Protein AF-A0A1D9G357-F1 (afdb_monomer)

Radius of gyration: 22.35 Å; Cα contacts (8 Å, |Δi|>4): 136; chains: 1; bounding box: 60×41×53 Å

Structure (mmCIF, N/CA/C/O backbone):
data_AF-A0A1D9G357-F1
#
_entry.id   AF-A0A1D9G357-F1
#
loop_
_atom_site.group_PDB
_atom_site.id
_atom_site.type_symbol
_atom_site.label_atom_id
_atom_site.label_alt_id
_atom_site.label_comp_id
_atom_site.label_asym_id
_atom_site.label_entity_id
_atom_site.label_seq_id
_atom_site.pdbx_PDB_ins_code
_atom_site.Cartn_x
_atom_site.Cartn_y
_atom_site.Cartn_z
_atom_site.occupancy
_atom_site.B_iso_or_equiv
_atom_site.auth_seq_id
_atom_site.auth_comp_id
_atom_site.auth_asym_id
_atom_site.auth_atom_id
_atom_site.pdbx_PDB_model_num
ATOM 1 N N . MET A 1 1 ? 26.080 -24.370 3.102 1.00 47.56 1 MET A N 1
ATOM 2 C CA . MET A 1 1 ? 25.628 -23.900 4.432 1.00 47.56 1 MET A CA 1
ATOM 3 C C . MET A 1 1 ? 24.218 -23.336 4.331 1.00 47.56 1 MET A C 1
ATOM 5 O O . MET A 1 1 ? 24.001 -22.414 3.548 1.00 47.56 1 MET A O 1
ATOM 9 N N . GLY A 1 2 ? 23.260 -23.903 5.070 1.00 66.25 2 GLY A N 1
ATOM 10 C CA . GLY A 1 2 ? 21.902 -23.359 5.156 1.00 66.25 2 GLY A CA 1
ATOM 11 C C . GLY A 1 2 ? 21.906 -21.963 5.783 1.00 66.25 2 GLY A C 1
ATOM 12 O O . GLY A 1 2 ? 22.747 -21.651 6.627 1.00 66.25 2 GLY A O 1
ATOM 13 N N . ARG A 1 3 ? 20.991 -21.086 5.356 1.00 63.44 3 ARG A N 1
ATOM 14 C CA . ARG A 1 3 ? 20.821 -19.780 6.011 1.00 63.44 3 ARG A CA 1
ATOM 15 C C . ARG A 1 3 ? 20.328 -20.017 7.441 1.00 63.44 3 ARG A C 1
ATOM 17 O O . ARG A 1 3 ? 19.356 -20.743 7.619 1.00 63.44 3 ARG A O 1
ATOM 24 N N . LYS A 1 4 ? 20.961 -19.385 8.438 1.00 76.88 4 LYS A N 1
ATOM 25 C CA . LYS A 1 4 ? 20.479 -19.432 9.829 1.00 76.88 4 LYS A CA 1
ATOM 26 C C . LYS A 1 4 ? 19.025 -18.921 9.902 1.00 76.88 4 LYS A C 1
ATOM 28 O O . LYS A 1 4 ? 18.709 -17.961 9.182 1.00 76.88 4 LYS A O 1
ATOM 33 N N . PRO A 1 5 ? 18.159 -19.516 10.746 1.00 78.19 5 PRO A N 1
ATOM 34 C CA . PRO A 1 5 ? 16.806 -19.019 10.979 1.00 78.19 5 PRO A CA 1
ATOM 35 C C . PRO A 1 5 ? 16.815 -17.531 11.342 1.00 78.19 5 PRO A C 1
ATOM 37 O O . PRO A 1 5 ? 17.727 -17.043 12.015 1.00 78.19 5 PRO A O 1
ATOM 40 N N . ARG A 1 6 ? 15.816 -16.782 10.866 1.00 76.38 6 ARG A N 1
ATOM 41 C CA . ARG A 1 6 ? 15.691 -15.363 11.219 1.00 76.38 6 ARG A CA 1
ATOM 42 C C . ARG A 1 6 ? 15.115 -15.254 12.629 1.00 76.38 6 ARG A C 1
ATOM 44 O O . ARG A 1 6 ? 14.089 -15.856 12.908 1.00 76.38 6 ARG A O 1
ATOM 51 N N . ASN A 1 7 ? 15.751 -14.450 13.475 1.00 82.62 7 ASN A N 1
ATOM 52 C CA . ASN A 1 7 ? 15.235 -14.100 14.795 1.00 82.62 7 ASN A CA 1
ATOM 53 C C . ASN A 1 7 ? 14.359 -12.838 14.678 1.00 82.62 7 ASN A C 1
ATOM 55 O O . ASN A 1 7 ? 14.893 -11.744 14.462 1.00 82.62 7 ASN A O 1
ATOM 59 N N . PHE A 1 8 ? 13.037 -13.005 14.755 1.00 82.81 8 PHE A N 1
ATOM 60 C CA . PHE A 1 8 ? 12.065 -11.911 14.733 1.00 82.81 8 PHE A CA 1
ATOM 61 C C . PHE A 1 8 ? 11.771 -11.446 16.161 1.00 82.81 8 PHE A C 1
ATOM 63 O O . PHE A 1 8 ? 11.418 -12.242 17.022 1.00 82.81 8 PHE A O 1
ATOM 70 N N . GLN A 1 9 ? 11.926 -10.150 16.397 1.00 84.38 9 GLN A N 1
ATOM 71 C CA . GLN A 1 9 ? 11.716 -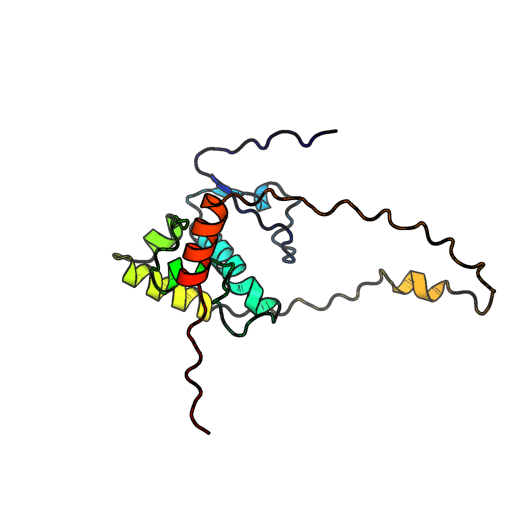9.500 17.681 1.00 84.38 9 GLN A CA 1
ATOM 72 C C . GLN A 1 9 ? 10.258 -9.037 17.802 1.00 84.38 9 GLN A C 1
ATOM 74 O O . GLN A 1 9 ? 9.734 -8.437 16.853 1.00 84.38 9 GLN A O 1
ATOM 79 N N . PRO A 1 10 ? 9.604 -9.256 18.955 1.00 86.31 10 PRO A N 1
ATOM 80 C CA . PRO A 1 10 ? 8.313 -8.648 19.255 1.00 86.31 10 PRO A CA 1
ATOM 81 C C . PRO A 1 10 ? 8.374 -7.117 19.161 1.00 86.31 10 PRO A C 1
ATOM 83 O O . PRO A 1 10 ? 9.402 -6.507 19.442 1.00 86.31 10 PRO A O 1
ATOM 86 N N . GLY A 1 11 ? 7.275 -6.480 18.749 1.00 85.44 11 GLY A N 1
ATOM 87 C CA . GLY A 1 11 ? 7.198 -5.015 18.649 1.00 85.44 11 GLY A CA 1
ATOM 88 C C . GLY A 1 11 ? 7.920 -4.401 17.441 1.00 85.44 11 GLY A C 1
ATOM 89 O O . GLY A 1 11 ? 7.939 -3.178 17.305 1.00 85.44 11 GLY A O 1
ATOM 90 N N . TYR A 1 12 ? 8.465 -5.219 16.537 1.00 85.38 12 TYR A N 1
ATOM 91 C CA . TYR A 1 12 ? 9.062 -4.766 15.281 1.00 85.38 12 TYR A CA 1
ATOM 92 C C . TYR A 1 12 ? 8.211 -5.156 14.076 1.00 85.38 12 TYR A C 1
ATOM 94 O O . TYR A 1 12 ? 7.598 -6.222 14.025 1.00 85.38 12 TYR A O 1
ATOM 102 N N . SER A 1 13 ? 8.232 -4.289 13.070 1.00 80.75 13 SER A N 1
ATOM 103 C CA . SER A 1 13 ? 7.647 -4.534 11.760 1.00 80.75 13 SER A CA 1
ATOM 104 C C . SER A 1 13 ? 8.743 -4.932 10.780 1.00 80.75 13 SER A C 1
ATOM 106 O O . SER A 1 13 ? 9.784 -4.278 10.666 1.00 80.75 13 SER A O 1
ATOM 108 N N . TYR A 1 14 ? 8.502 -6.025 10.062 1.00 77.81 14 TYR A N 1
ATOM 109 C CA . TYR A 1 14 ? 9.417 -6.601 9.084 1.00 77.81 14 TYR A CA 1
ATOM 110 C C . TYR A 1 14 ? 8.815 -6.461 7.695 1.00 77.81 14 TYR A C 1
ATOM 112 O O . TYR A 1 14 ? 7.638 -6.737 7.490 1.00 77.81 14 TYR A O 1
ATOM 120 N N . HIS A 1 15 ? 9.628 -6.060 6.725 1.00 67.25 15 HIS A N 1
ATOM 121 C CA . HIS A 1 15 ? 9.196 -5.962 5.336 1.00 67.25 15 HIS A CA 1
ATOM 122 C C . HIS A 1 15 ? 10.151 -6.771 4.462 1.00 67.25 15 HIS A C 1
ATOM 124 O O . HIS A 1 15 ? 11.374 -6.659 4.556 1.00 67.25 15 HIS A O 1
ATOM 130 N N . ILE A 1 16 ? 9.592 -7.616 3.600 1.00 55.53 16 ILE A N 1
ATOM 131 C CA . ILE A 1 16 ? 10.367 -8.376 2.625 1.00 55.53 16 ILE A CA 1
ATOM 132 C C . ILE A 1 16 ? 10.290 -7.610 1.310 1.00 55.53 16 ILE A C 1
ATOM 134 O O . ILE A 1 16 ? 9.386 -7.819 0.511 1.00 55.53 16 ILE A O 1
ATOM 138 N N . THR A 1 17 ? 11.245 -6.717 1.060 1.00 52.62 17 THR A N 1
ATOM 139 C CA . THR A 1 17 ? 11.500 -6.288 -0.319 1.00 52.62 17 THR A CA 1
ATOM 140 C C . THR A 1 17 ? 12.570 -7.219 -0.870 1.00 52.62 17 THR A C 1
ATOM 142 O O . THR A 1 17 ? 13.676 -7.288 -0.350 1.00 52.62 17 THR A O 1
ATOM 145 N N . THR A 1 18 ? 12.248 -8.032 -1.876 1.00 41.25 18 THR A N 1
ATOM 146 C CA . THR A 1 18 ? 13.228 -8.982 -2.433 1.00 41.25 18 THR A CA 1
ATOM 147 C C . THR A 1 18 ? 14.299 -8.267 -3.251 1.00 41.25 18 THR A C 1
ATOM 149 O O . THR A 1 18 ? 15.413 -8.777 -3.352 1.00 41.25 18 THR A O 1
ATOM 152 N N . ARG A 1 19 ? 14.002 -7.073 -3.791 1.00 43.69 19 ARG A N 1
ATOM 153 C CA . ARG A 1 19 ? 14.945 -6.203 -4.514 1.00 43.69 19 ARG A CA 1
ATOM 154 C C . ARG A 1 19 ? 14.541 -4.729 -4.381 1.00 43.69 19 ARG A C 1
ATOM 156 O O . ARG A 1 19 ? 13.930 -4.165 -5.282 1.00 43.69 19 ARG A O 1
ATOM 163 N N . CYS A 1 20 ? 14.870 -4.087 -3.261 1.00 52.19 20 CYS A N 1
ATOM 164 C CA . CYS A 1 20 ? 14.739 -2.633 -3.166 1.00 52.19 20 CYS A CA 1
ATOM 165 C C . CYS A 1 20 ? 15.891 -1.962 -3.932 1.00 52.19 20 CYS A C 1
ATOM 167 O O . CYS A 1 20 ? 17.058 -2.131 -3.583 1.00 52.19 20 CYS A O 1
ATOM 1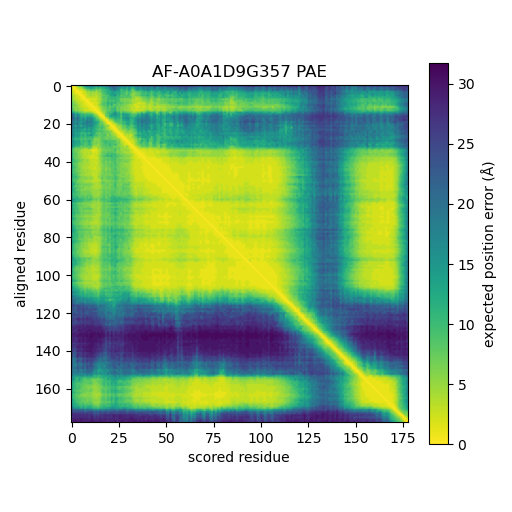69 N N . ASN A 1 21 ? 15.576 -1.197 -4.982 1.00 51.69 21 ASN A N 1
ATOM 170 C CA . ASN A 1 21 ? 16.559 -0.384 -5.714 1.00 51.69 21 ASN A CA 1
ATOM 171 C C . ASN A 1 21 ? 16.694 1.035 -5.113 1.00 51.69 21 ASN A C 1
ATOM 173 O O . ASN A 1 21 ? 17.206 1.950 -5.766 1.00 51.69 21 ASN A O 1
ATOM 177 N N . ASN A 1 22 ? 16.191 1.263 -3.894 1.00 54.94 22 ASN A N 1
ATOM 178 C CA . ASN A 1 22 ? 16.495 2.466 -3.124 1.00 54.94 22 ASN A CA 1
ATOM 179 C C . ASN A 1 22 ? 17.784 2.223 -2.314 1.00 54.94 22 ASN A C 1
ATOM 181 O O . ASN A 1 22 ? 17.842 1.323 -1.482 1.00 54.94 22 ASN A O 1
ATOM 185 N N . ARG A 1 23 ? 18.824 3.038 -2.547 1.00 53.47 23 ARG A N 1
ATOM 186 C CA . ARG A 1 23 ? 20.106 2.970 -1.818 1.00 53.47 23 ARG A CA 1
ATOM 187 C C . ARG A 1 23 ? 19.977 3.308 -0.329 1.00 53.47 23 ARG A C 1
ATOM 189 O O . ARG A 1 23 ? 20.878 2.949 0.425 1.00 53.47 23 ARG A O 1
ATOM 196 N N . GLU A 1 24 ? 18.899 3.969 0.082 1.00 54.69 24 GLU A N 1
ATOM 197 C CA . GLU A 1 24 ? 18.554 4.184 1.495 1.00 54.69 24 GLU A CA 1
ATOM 198 C C . GLU A 1 24 ? 18.050 2.888 2.151 1.00 54.69 24 GLU A C 1
ATOM 200 O O . GLU A 1 24 ? 18.246 2.674 3.342 1.00 54.69 24 GLU A O 1
ATOM 205 N N . PHE A 1 25 ? 17.491 1.968 1.359 1.00 54.16 25 PHE A N 1
ATOM 206 C CA . PHE A 1 25 ? 17.036 0.640 1.778 1.00 54.16 25 PHE A CA 1
ATOM 207 C C . PHE A 1 25 ? 18.036 -0.437 1.341 1.00 54.16 25 PHE A C 1
ATOM 209 O O . PHE A 1 25 ? 17.730 -1.373 0.596 1.00 54.16 25 PHE A O 1
ATOM 216 N N . LYS A 1 26 ? 19.278 -0.321 1.821 1.00 60.50 26 LYS A N 1
ATOM 217 C CA . LYS A 1 26 ? 20.265 -1.398 1.674 1.00 60.50 26 LYS A CA 1
ATOM 218 C C . LYS A 1 26 ? 19.853 -2.573 2.552 1.00 60.50 26 LYS A C 1
ATOM 220 O O . LYS A 1 26 ? 20.194 -2.606 3.723 1.00 60.50 26 LYS A O 1
ATOM 225 N N . LEU A 1 27 ? 19.205 -3.581 1.972 1.00 60.09 27 LEU A N 1
ATOM 226 C CA . LEU A 1 27 ? 18.790 -4.811 2.668 1.00 60.09 27 LEU A CA 1
ATOM 227 C C . LEU A 1 27 ? 19.943 -5.589 3.324 1.00 60.09 27 LEU A C 1
ATOM 229 O O . LEU A 1 27 ? 19.706 -6.498 4.119 1.00 60.09 27 LEU A O 1
ATOM 233 N N . SER A 1 28 ? 21.200 -5.273 3.006 1.00 62.44 28 SER A N 1
ATOM 234 C CA . SER A 1 28 ? 22.357 -5.782 3.747 1.00 62.44 28 SER A CA 1
ATOM 235 C C . SER A 1 28 ? 22.440 -5.231 5.176 1.00 62.44 28 SER A C 1
ATOM 237 O O . SER A 1 28 ? 22.942 -5.932 6.047 1.00 62.44 28 SER A O 1
ATOM 239 N N . ARG A 1 29 ? 21.909 -4.030 5.433 1.00 64.69 29 ARG A N 1
ATOM 240 C CA . ARG A 1 29 ? 21.843 -3.391 6.753 1.00 64.69 29 ARG A CA 1
ATOM 241 C C . ARG A 1 29 ? 20.660 -3.928 7.552 1.00 64.69 29 ARG A C 1
ATOM 243 O O . ARG A 1 29 ? 19.556 -4.053 7.017 1.00 64.69 29 ARG A O 1
ATOM 250 N N . ARG A 1 30 ? 20.882 -4.266 8.823 1.00 63.50 30 ARG A N 1
ATOM 251 C CA . ARG A 1 30 ? 19.867 -4.897 9.686 1.00 63.50 30 ARG A CA 1
ATOM 252 C C . ARG A 1 30 ? 18.716 -3.932 9.970 1.00 63.50 30 ARG A C 1
ATOM 254 O O . ARG A 1 30 ? 17.556 -4.322 9.914 1.00 63.50 30 ARG A O 1
ATOM 261 N N . GLU A 1 31 ? 19.053 -2.661 10.125 1.00 63.00 31 GLU A N 1
ATOM 262 C CA . GLU A 1 31 ? 18.160 -1.524 10.361 1.00 63.00 31 GLU A CA 1
ATOM 263 C C . GLU A 1 31 ? 17.273 -1.239 9.144 1.00 63.00 31 GLU A C 1
ATOM 265 O O . GLU A 1 31 ? 16.233 -0.601 9.257 1.00 63.00 31 GLU A O 1
ATOM 270 N N . CYS A 1 32 ? 17.660 -1.713 7.956 1.00 63.75 32 CYS A N 1
ATOM 271 C CA . CYS A 1 32 ? 16.844 -1.637 6.748 1.00 63.75 32 CYS A CA 1
ATOM 272 C C . CYS A 1 32 ? 15.908 -2.842 6.590 1.00 63.75 32 CYS A C 1
ATOM 274 O O . CYS A 1 32 ? 15.128 -2.838 5.650 1.00 63.75 32 CYS A O 1
ATOM 276 N N . ARG A 1 33 ? 15.975 -3.868 7.453 1.00 69.19 33 ARG A N 1
ATOM 277 C CA . ARG A 1 33 ? 15.097 -5.059 7.397 1.00 69.19 33 ARG A CA 1
ATOM 278 C C . ARG A 1 33 ? 13.898 -4.962 8.334 1.00 69.19 33 ARG A C 1
ATOM 280 O O . ARG A 1 33 ? 12.888 -5.623 8.097 1.00 69.19 33 ARG A O 1
ATOM 287 N N . SER A 1 34 ? 14.014 -4.154 9.383 1.00 76.94 34 SER A N 1
ATOM 288 C CA . SER A 1 34 ? 12.977 -3.971 10.394 1.00 76.94 34 SER A CA 1
ATOM 289 C C . SER A 1 34 ? 12.981 -2.563 10.962 1.00 76.94 34 SER A C 1
ATOM 291 O O . SER A 1 34 ? 13.994 -1.872 10.916 1.00 76.94 34 SER A O 1
ATOM 293 N N . PHE A 1 35 ? 11.848 -2.157 11.514 1.00 82.88 35 PHE A N 1
ATOM 294 C CA . PHE A 1 35 ? 11.690 -0.901 12.242 1.00 82.88 35 PHE A CA 1
ATOM 295 C C . PHE A 1 35 ? 10.703 -1.093 13.394 1.00 82.88 35 PHE A C 1
ATOM 297 O O . PHE A 1 35 ? 9.941 -2.062 13.389 1.00 82.88 35 PHE A O 1
ATOM 304 N N . ALA A 1 36 ? 10.755 -0.215 14.396 1.00 85.69 36 ALA A N 1
ATOM 305 C CA . ALA A 1 36 ? 9.843 -0.279 15.533 1.00 85.69 36 ALA A CA 1
ATOM 306 C C . ALA A 1 36 ? 8.393 -0.146 15.050 1.00 85.69 36 ALA A C 1
ATOM 308 O O . ALA A 1 36 ? 8.102 0.662 14.172 1.00 85.69 36 ALA A O 1
ATOM 309 N N . ARG A 1 37 ? 7.466 -0.916 15.624 1.00 85.00 37 ARG A N 1
ATOM 310 C CA . ARG A 1 37 ? 6.042 -0.868 15.243 1.00 85.00 37 ARG A CA 1
ATOM 311 C C . ARG A 1 37 ? 5.414 0.514 15.474 1.00 85.00 37 ARG A C 1
ATOM 313 O O . ARG A 1 37 ? 4.438 0.848 14.808 1.00 85.00 37 ARG A O 1
ATOM 320 N N . SER A 1 38 ? 5.991 1.302 16.383 1.00 87.69 38 SER A N 1
ATOM 321 C CA . SER A 1 38 ? 5.630 2.693 16.673 1.00 87.69 38 SER A CA 1
ATOM 322 C C . SER A 1 38 ? 6.126 3.708 15.635 1.00 87.69 38 SER A C 1
ATOM 324 O O . SER A 1 38 ? 5.680 4.848 15.663 1.00 87.69 38 SER A O 1
ATOM 326 N N . ASP A 1 39 ? 7.017 3.331 14.713 1.00 90.06 39 ASP A N 1
ATOM 327 C CA . ASP A 1 39 ? 7.504 4.219 13.650 1.00 90.06 39 ASP A CA 1
ATOM 328 C C . ASP A 1 39 ? 6.469 4.298 12.511 1.00 90.06 39 ASP A C 1
ATOM 330 O O . ASP A 1 39 ? 6.534 3.592 11.495 1.00 90.06 39 ASP A O 1
ATOM 334 N N . ILE A 1 40 ? 5.452 5.130 12.744 1.00 90.56 40 ILE A N 1
ATOM 335 C CA . ILE A 1 40 ? 4.273 5.297 11.887 1.00 90.56 40 ILE A CA 1
ATOM 336 C C . ILE A 1 40 ? 4.665 5.803 10.499 1.00 90.56 40 ILE A C 1
ATOM 338 O O . ILE A 1 40 ? 4.258 5.224 9.487 1.00 90.56 40 ILE A O 1
ATOM 342 N N . ASP A 1 41 ? 5.508 6.832 10.439 1.00 90.31 41 ASP A N 1
ATOM 343 C CA . ASP A 1 41 ? 5.957 7.432 9.185 1.00 90.31 41 ASP A CA 1
ATOM 344 C C . ASP A 1 41 ? 6.702 6.420 8.325 1.00 90.31 41 ASP A C 1
ATOM 346 O O . ASP A 1 41 ? 6.405 6.247 7.137 1.00 90.31 41 ASP A O 1
ATOM 350 N N . ARG A 1 42 ? 7.643 5.683 8.921 1.00 88.38 42 ARG A N 1
ATOM 351 C CA . ARG A 1 42 ? 8.389 4.663 8.191 1.00 88.38 42 ARG A CA 1
ATOM 352 C C . ARG A 1 42 ? 7.497 3.534 7.702 1.00 88.38 42 ARG A C 1
ATOM 354 O O . ARG A 1 42 ? 7.707 3.057 6.580 1.00 88.38 42 ARG A O 1
ATOM 361 N N . ALA A 1 43 ? 6.505 3.123 8.490 1.00 90.38 43 ALA A N 1
ATOM 362 C CA . ALA A 1 43 ? 5.520 2.138 8.062 1.00 90.38 43 ALA A CA 1
ATOM 363 C C . ALA A 1 43 ? 4.762 2.627 6.820 1.00 90.38 43 ALA A C 1
ATOM 365 O O . ALA A 1 43 ? 4.737 1.933 5.802 1.00 90.38 43 ALA A O 1
ATOM 366 N N . LEU A 1 44 ? 4.222 3.848 6.863 1.00 92.25 44 LEU A N 1
ATOM 367 C CA . LEU A 1 44 ? 3.471 4.441 5.755 1.00 92.25 44 LEU A CA 1
ATOM 368 C C . LEU A 1 44 ? 4.342 4.634 4.509 1.00 92.25 44 LEU A C 1
ATOM 370 O O . LEU A 1 44 ? 3.932 4.268 3.404 1.00 92.25 44 LEU A O 1
ATOM 374 N N . TYR A 1 45 ? 5.569 5.141 4.655 1.00 90.62 45 TYR A N 1
ATOM 375 C CA . TYR A 1 45 ? 6.498 5.284 3.531 1.00 90.62 45 TYR A CA 1
ATOM 376 C C . TYR A 1 45 ? 6.859 3.941 2.897 1.00 90.62 45 TYR A C 1
ATOM 378 O O . TYR A 1 45 ? 6.955 3.859 1.669 1.00 90.62 45 TYR A O 1
ATOM 386 N N . THR A 1 46 ? 7.021 2.894 3.709 1.00 87.94 46 THR A N 1
ATOM 387 C CA . THR A 1 46 ? 7.301 1.535 3.230 1.00 87.94 46 THR A CA 1
ATOM 388 C C . THR A 1 46 ? 6.103 0.960 2.474 1.00 87.94 46 THR A C 1
ATOM 390 O O . THR A 1 46 ? 6.277 0.457 1.364 1.00 87.94 46 THR A O 1
ATOM 393 N N . LEU A 1 47 ? 4.888 1.089 3.018 1.00 91.62 47 LEU A N 1
ATOM 394 C CA . LEU A 1 47 ? 3.652 0.650 2.358 1.00 91.62 47 LEU A CA 1
ATOM 395 C C . LEU A 1 47 ? 3.472 1.339 1.001 1.00 91.62 47 LEU A C 1
ATOM 397 O O . LEU A 1 47 ? 3.339 0.674 -0.028 1.00 91.62 47 LEU A O 1
ATOM 401 N N . ARG A 1 48 ? 3.603 2.669 0.966 1.00 93.00 48 ARG A N 1
ATOM 402 C CA . ARG A 1 48 ? 3.525 3.441 -0.279 1.00 93.00 48 ARG A CA 1
ATOM 403 C C . ARG A 1 48 ? 4.598 3.034 -1.281 1.00 93.00 48 ARG A C 1
ATOM 405 O O . ARG A 1 48 ? 4.322 3.003 -2.477 1.00 93.00 48 ARG A O 1
ATOM 412 N N . TYR A 1 49 ? 5.822 2.764 -0.826 1.00 89.06 49 TYR A N 1
ATOM 413 C CA . TYR A 1 49 ? 6.894 2.298 -1.706 1.00 89.06 49 TYR A CA 1
ATOM 414 C C . TYR A 1 49 ? 6.525 0.970 -2.378 1.00 89.06 49 TYR A C 1
ATOM 416 O O . TYR A 1 49 ? 6.692 0.842 -3.590 1.00 89.06 49 TYR A O 1
ATOM 424 N N . ILE A 1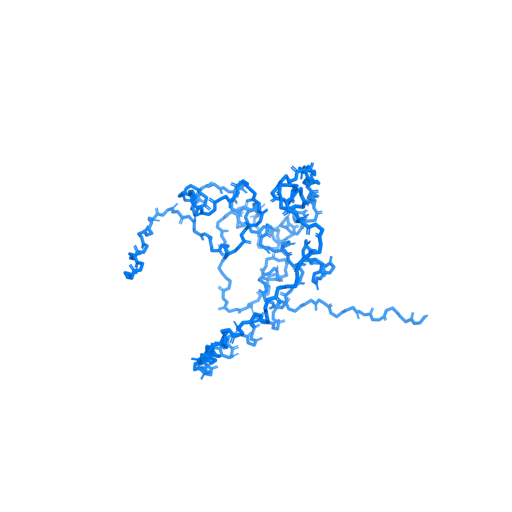 50 ? 5.977 0.019 -1.616 1.00 89.00 50 ILE A N 1
ATOM 425 C CA . ILE A 1 50 ? 5.536 -1.283 -2.131 1.00 89.00 50 ILE A CA 1
ATOM 426 C C . ILE A 1 50 ? 4.413 -1.099 -3.158 1.00 89.00 50 ILE A C 1
ATOM 428 O O . ILE A 1 50 ? 4.539 -1.572 -4.288 1.00 89.00 50 ILE A O 1
ATOM 432 N N . HIS A 1 51 ? 3.357 -0.359 -2.808 1.00 93.00 51 HIS A N 1
ATOM 433 C CA . HIS A 1 51 ? 2.208 -0.122 -3.695 1.00 93.00 51 HIS A CA 1
ATOM 434 C C . HIS A 1 51 ? 2.569 0.709 -4.933 1.00 93.00 51 HIS A C 1
ATOM 436 O O . HIS A 1 51 ? 2.013 0.516 -6.008 1.00 93.00 51 HIS A O 1
ATOM 442 N N . GLY A 1 52 ? 3.525 1.631 -4.813 1.00 91.25 52 GLY A N 1
ATOM 443 C CA . GLY A 1 52 ? 3.988 2.472 -5.918 1.00 91.25 52 GLY A CA 1
ATOM 444 C C . GLY A 1 52 ? 5.004 1.802 -6.847 1.00 91.25 52 GLY A C 1
ATOM 445 O O . GLY A 1 52 ? 5.320 2.364 -7.898 1.00 91.25 52 GLY A O 1
ATOM 446 N N . ASN A 1 53 ? 5.536 0.627 -6.496 1.00 89.25 53 ASN A N 1
ATOM 447 C CA . ASN A 1 53 ? 6.606 -0.014 -7.259 1.00 89.25 53 ASN A CA 1
ATOM 448 C C . ASN A 1 53 ? 6.189 -0.432 -8.686 1.00 89.25 53 ASN A C 1
ATOM 450 O O . ASN A 1 53 ? 6.932 -0.101 -9.612 1.00 89.25 53 ASN A O 1
ATOM 454 N N . PRO A 1 54 ? 5.017 -1.063 -8.923 1.00 90.44 54 PRO A N 1
ATOM 455 C CA . PRO A 1 54 ? 4.569 -1.383 -10.284 1.00 90.44 54 PRO A CA 1
ATOM 456 C C . PRO A 1 54 ? 4.474 -0.142 -11.182 1.00 90.44 54 PRO A C 1
ATOM 458 O O . PRO A 1 54 ? 4.887 -0.175 -12.343 1.00 90.44 54 PRO A O 1
ATOM 461 N N . LYS A 1 55 ? 4.012 0.983 -10.619 1.00 89.31 55 LYS A N 1
ATOM 462 C CA . LYS A 1 55 ? 3.960 2.280 -11.302 1.00 89.31 55 LYS A CA 1
ATOM 463 C C . LYS A 1 55 ? 5.351 2.818 -11.629 1.00 89.31 55 LYS A C 1
ATOM 465 O O . LYS A 1 55 ? 5.620 3.206 -12.762 1.00 89.31 55 LYS A O 1
ATOM 470 N N . ALA A 1 56 ? 6.258 2.823 -10.653 1.00 87.00 56 ALA A N 1
ATOM 471 C CA . ALA A 1 56 ? 7.630 3.294 -10.844 1.00 87.00 56 ALA A CA 1
ATOM 472 C C . ALA A 1 56 ? 8.411 2.445 -11.866 1.00 87.00 56 ALA A C 1
ATOM 474 O O . ALA A 1 56 ? 9.253 2.975 -12.590 1.00 87.00 56 ALA A O 1
ATOM 475 N N . ALA A 1 57 ? 8.103 1.148 -11.948 1.00 86.38 57 ALA A N 1
ATOM 476 C CA . ALA A 1 57 ? 8.650 0.212 -12.926 1.00 86.38 57 ALA A CA 1
ATOM 477 C C . ALA A 1 57 ? 7.985 0.300 -14.314 1.00 86.38 57 ALA A C 1
ATOM 479 O O . ALA A 1 57 ? 8.372 -0.447 -15.207 1.00 86.38 57 ALA A O 1
ATOM 480 N N . LYS A 1 58 ? 7.006 1.198 -14.507 1.00 87.62 58 LYS A N 1
ATOM 481 C CA . LYS A 1 58 ? 6.218 1.349 -15.744 1.00 87.62 58 LYS A CA 1
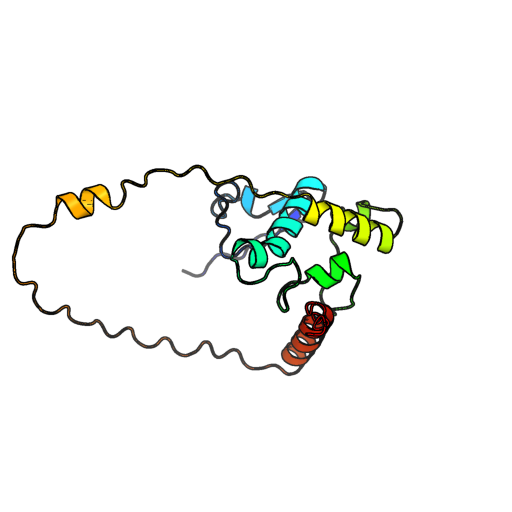ATOM 482 C C . LYS A 1 58 ? 5.434 0.092 -16.150 1.00 87.62 58 LYS A C 1
ATOM 484 O O . LYS A 1 58 ? 5.093 -0.065 -17.315 1.00 87.62 58 LYS A O 1
ATOM 489 N N . MET A 1 59 ? 5.117 -0.786 -15.198 1.00 88.69 59 MET A N 1
ATOM 490 C CA . MET A 1 59 ? 4.251 -1.946 -15.443 1.00 88.69 59 MET A CA 1
ATOM 491 C C . MET A 1 59 ? 2.767 -1.557 -15.463 1.00 88.69 59 MET A C 1
ATOM 493 O O . MET A 1 59 ? 1.963 -2.219 -16.112 1.00 88.69 59 MET A O 1
ATOM 497 N N . ARG A 1 60 ? 2.392 -0.494 -14.734 1.00 89.50 60 ARG A N 1
ATOM 498 C CA . ARG A 1 60 ? 1.032 0.069 -14.660 1.00 89.50 60 ARG A CA 1
ATOM 499 C C . ARG A 1 60 ? 1.094 1.598 -14.578 1.00 89.50 60 ARG A C 1
ATOM 501 O O . ARG A 1 60 ? 2.102 2.157 -14.152 1.00 89.50 60 ARG A O 1
ATOM 508 N N . SER A 1 61 ? 0.013 2.278 -14.951 1.00 88.56 61 SER A N 1
ATOM 509 C CA . SER A 1 61 ? -0.123 3.743 -14.848 1.00 88.56 61 SER A CA 1
ATOM 510 C C . SER A 1 61 ? -0.484 4.214 -13.426 1.00 88.56 61 SER A C 1
ATOM 512 O O . SER A 1 61 ? -0.079 5.298 -12.990 1.00 88.56 61 SER A O 1
ATOM 514 N N . GLY A 1 62 ? -1.221 3.385 -12.683 1.00 90.69 62 GLY A N 1
ATOM 515 C CA . GLY A 1 62 ? -1.713 3.656 -11.332 1.00 90.69 62 GLY A CA 1
ATOM 516 C C . GLY A 1 62 ? -1.083 2.781 -10.248 1.00 90.69 62 GLY A C 1
ATOM 517 O O . GLY A 1 62 ? -0.153 2.019 -10.497 1.00 90.69 62 GLY A O 1
ATOM 518 N N . PHE A 1 63 ? -1.604 2.912 -9.028 1.00 93.00 63 PHE A N 1
ATOM 519 C CA . PHE A 1 63 ? -1.197 2.099 -7.874 1.00 93.00 63 PHE A CA 1
ATOM 520 C C . PHE A 1 63 ? -1.867 0.716 -7.845 1.00 93.00 63 PHE A C 1
ATOM 522 O O . PHE A 1 63 ? -1.341 -0.201 -7.223 1.00 93.00 63 PHE A O 1
ATOM 529 N N . PHE A 1 64 ? -2.999 0.545 -8.537 1.00 94.56 64 PHE A N 1
ATOM 530 C CA . PHE A 1 64 ? -3.649 -0.757 -8.650 1.00 94.56 64 PHE A CA 1
ATOM 531 C C . PHE A 1 64 ? -2.814 -1.745 -9.462 1.00 94.56 64 PHE A C 1
ATOM 533 O O . PHE A 1 64 ? -2.386 -1.460 -10.588 1.00 94.56 64 PHE A O 1
ATOM 540 N N . TYR A 1 65 ? -2.647 -2.934 -8.894 1.00 93.06 65 TYR A N 1
ATOM 541 C CA . TYR A 1 65 ? -1.939 -4.049 -9.493 1.00 93.06 65 TYR A CA 1
ATOM 542 C C . TYR A 1 65 ? -2.469 -5.352 -8.896 1.00 93.06 65 TYR A C 1
ATOM 544 O O . TYR A 1 65 ? -2.529 -5.469 -7.677 1.00 93.06 65 TYR A O 1
ATOM 552 N N . ASP A 1 66 ? -2.796 -6.325 -9.746 1.00 92.25 66 ASP A N 1
ATOM 553 C CA . ASP A 1 66 ? -3.421 -7.605 -9.371 1.00 92.25 66 ASP A CA 1
ATOM 554 C C . ASP A 1 66 ? -2.666 -8.347 -8.254 1.00 92.25 66 ASP A C 1
ATOM 556 O O . ASP A 1 66 ? -3.267 -9.024 -7.426 1.00 92.25 66 ASP A O 1
ATOM 560 N N . PHE A 1 67 ? -1.341 -8.179 -8.201 1.00 92.31 67 PHE A N 1
ATOM 561 C CA . PHE A 1 67 ? -0.453 -8.830 -7.233 1.00 92.31 67 PHE A CA 1
ATOM 562 C C . PHE A 1 67 ? 0.054 -7.872 -6.142 1.00 92.31 67 PHE A C 1
ATOM 564 O O . PHE A 1 67 ? 1.149 -8.041 -5.604 1.00 92.31 67 PHE A O 1
ATOM 571 N N . SER A 1 68 ? -0.709 -6.823 -5.836 1.00 92.94 68 SER A N 1
ATOM 572 C CA . SER A 1 68 ? -0.457 -5.901 -4.729 1.00 92.94 68 SER A CA 1
ATOM 573 C C . SER A 1 68 ? -1.751 -5.636 -3.975 1.00 92.94 68 SER A C 1
ATOM 575 O O . SER A 1 68 ? -2.792 -5.462 -4.591 1.00 92.94 68 SER A O 1
ATOM 577 N N . ASN A 1 69 ? -1.691 -5.526 -2.650 1.00 95.12 69 ASN A N 1
ATOM 578 C CA . ASN A 1 69 ? -2.880 -5.303 -1.830 1.00 95.12 69 ASN A CA 1
ATOM 579 C C . ASN A 1 69 ? -3.316 -3.831 -1.742 1.00 95.12 69 ASN A C 1
ATOM 581 O O . ASN A 1 69 ? -3.935 -3.428 -0.763 1.00 95.12 69 ASN A O 1
ATOM 585 N N . TYR A 1 70 ? -2.961 -2.990 -2.719 1.00 96.00 70 TYR A N 1
ATOM 586 C CA . TYR A 1 70 ? -3.308 -1.566 -2.686 1.00 96.00 70 TYR A CA 1
ATOM 587 C C . TYR A 1 70 ? -4.827 -1.333 -2.617 1.00 96.00 70 TYR A C 1
ATOM 589 O O . TYR A 1 70 ? -5.274 -0.421 -1.920 1.00 96.00 70 TYR A O 1
ATOM 597 N N . GLY A 1 71 ? -5.623 -2.178 -3.282 1.00 95.50 71 GLY A N 1
ATOM 598 C CA . GLY A 1 71 ? -7.084 -2.099 -3.249 1.00 95.50 71 GLY A CA 1
ATOM 599 C C . GLY A 1 71 ? -7.650 -2.290 -1.845 1.00 95.50 71 GLY A C 1
ATOM 600 O O . GLY A 1 71 ? -8.550 -1.553 -1.454 1.00 95.50 71 GLY A O 1
ATOM 601 N N . SER A 1 72 ? -7.047 -3.160 -1.043 1.00 96.38 72 SER A N 1
ATOM 602 C CA . SER A 1 72 ? -7.435 -3.389 0.354 1.00 96.38 72 SER A CA 1
ATOM 603 C C . SER A 1 72 ? -7.164 -2.181 1.257 1.00 96.38 72 SER A C 1
ATOM 605 O O . SER A 1 72 ? -7.773 -2.046 2.311 1.00 96.38 72 SER A O 1
ATOM 607 N N . TYR A 1 73 ? -6.281 -1.262 0.853 1.00 97.25 73 TYR A N 1
ATOM 608 C CA . TYR A 1 73 ? -6.040 -0.006 1.572 1.00 97.25 73 TYR A CA 1
ATOM 609 C C . TYR A 1 73 ? -6.885 1.152 1.035 1.00 97.25 73 TYR A C 1
ATOM 611 O O . TYR A 1 73 ? -7.349 1.972 1.817 1.00 97.25 73 TYR A O 1
ATOM 619 N N . GLU A 1 74 ? -7.057 1.264 -0.286 1.00 96.31 74 GLU A N 1
ATOM 620 C CA . GLU A 1 74 ? -7.795 2.386 -0.887 1.00 96.31 74 GLU A CA 1
ATOM 621 C C . GLU A 1 74 ? -9.313 2.163 -0.910 1.00 96.31 74 GLU A C 1
ATOM 623 O O . GLU A 1 74 ? -10.077 3.094 -0.677 1.00 96.31 74 GLU A O 1
ATOM 628 N N . ARG A 1 75 ? -9.751 0.943 -1.231 1.00 95.75 75 ARG A N 1
ATOM 629 C CA . ARG A 1 75 ? -11.162 0.572 -1.425 1.00 95.75 75 ARG A CA 1
ATOM 630 C C . ARG A 1 75 ? -11.725 -0.269 -0.282 1.00 95.75 75 ARG A C 1
ATOM 632 O O . ARG A 1 75 ? -12.889 -0.640 -0.351 1.00 95.75 75 ARG A O 1
ATOM 639 N N . LEU A 1 76 ? -10.902 -0.596 0.719 1.00 96.25 76 LEU A N 1
ATOM 640 C CA . LEU A 1 76 ? -11.263 -1.479 1.835 1.00 96.25 76 LEU A CA 1
ATOM 641 C C . LEU A 1 76 ? -11.808 -2.841 1.366 1.00 96.25 76 LEU A C 1
ATOM 643 O O . LEU A 1 76 ? -12.692 -3.420 1.987 1.00 96.25 76 LEU A O 1
ATOM 647 N N . THR A 1 77 ? -11.298 -3.352 0.241 1.00 94.25 77 THR A N 1
ATOM 648 C CA . THR A 1 77 ? -11.722 -4.649 -0.295 1.00 94.25 77 THR A CA 1
ATOM 649 C C . THR A 1 77 ? -11.250 -5.792 0.594 1.00 94.25 77 THR A C 1
ATOM 651 O O . THR A 1 77 ? -10.087 -5.816 0.997 1.00 94.25 77 THR A O 1
ATOM 654 N N . ASP A 1 78 ? -12.118 -6.777 0.818 1.00 94.94 78 ASP A N 1
ATOM 655 C CA . ASP A 1 78 ? -11.742 -8.032 1.468 1.00 94.94 78 ASP A CA 1
ATOM 656 C C . ASP A 1 78 ? -11.013 -8.955 0.478 1.00 94.94 78 ASP A C 1
ATOM 658 O O . ASP A 1 78 ? -11.618 -9.623 -0.362 1.00 94.94 78 ASP A O 1
ATOM 662 N N . ASP A 1 79 ? -9.687 -8.992 0.592 1.00 94.50 79 ASP A N 1
ATOM 663 C CA . ASP A 1 79 ? -8.808 -9.871 -0.181 1.00 94.50 79 ASP A CA 1
ATOM 664 C C . ASP A 1 79 ? -8.467 -11.188 0.548 1.00 94.50 79 ASP A C 1
ATOM 666 O O . ASP A 1 79 ? -7.731 -12.014 0.009 1.00 94.50 79 ASP A O 1
ATOM 670 N N . GLY A 1 80 ? -8.992 -11.391 1.765 1.00 92.94 80 GLY A N 1
ATOM 671 C CA . GLY A 1 80 ? -8.736 -12.554 2.618 1.00 92.94 80 GLY A CA 1
ATOM 672 C C . GLY A 1 80 ? -7.325 -12.659 3.212 1.00 92.94 80 GLY A C 1
ATOM 673 O O . GLY A 1 80 ? -7.047 -13.647 3.889 1.00 92.94 80 GLY A O 1
ATOM 674 N N . LEU A 1 81 ? -6.433 -11.690 2.973 1.00 93.06 81 LEU A N 1
ATOM 675 C CA . LEU A 1 81 ? -5.027 -11.748 3.400 1.00 93.06 81 LEU A CA 1
ATOM 676 C C . LEU A 1 81 ? -4.544 -10.495 4.130 1.00 93.06 81 LEU A C 1
ATOM 678 O O . LEU A 1 81 ? -3.634 -10.568 4.958 1.00 93.06 81 LEU A O 1
ATOM 682 N N . THR A 1 82 ? -5.091 -9.332 3.798 1.00 93.69 82 THR A N 1
ATOM 683 C CA . THR A 1 82 ? -4.586 -8.061 4.293 1.00 93.69 82 THR A CA 1
ATOM 684 C C . THR A 1 82 ? -4.945 -7.874 5.755 1.00 93.69 82 THR A C 1
ATOM 686 O O . THR A 1 82 ? -6.105 -7.831 6.147 1.00 93.69 82 THR A O 1
ATOM 689 N N . GLN A 1 83 ? -3.905 -7.678 6.556 1.00 92.69 83 GLN A N 1
ATOM 690 C CA . GLN A 1 83 ? -4.007 -7.123 7.894 1.00 92.69 83 GLN A CA 1
ATOM 691 C C . GLN A 1 83 ? -3.418 -5.718 7.868 1.00 92.69 83 GLN A C 1
ATOM 693 O O . GLN A 1 83 ? -2.257 -5.522 7.489 1.00 92.69 83 GLN A O 1
ATOM 698 N N . TRP A 1 84 ? -4.209 -4.725 8.261 1.00 93.81 84 TRP A N 1
ATOM 699 C CA . TRP A 1 84 ? -3.735 -3.349 8.267 1.00 93.81 84 TRP A CA 1
ATOM 700 C C . TRP A 1 84 ? -2.737 -3.102 9.399 1.00 93.81 84 TRP A C 1
ATOM 702 O O . TRP A 1 84 ? -2.914 -3.515 10.545 1.00 93.81 84 TRP A O 1
ATOM 712 N N . HIS A 1 85 ? -1.666 -2.382 9.075 1.00 91.88 85 HIS A N 1
ATOM 713 C CA . HIS A 1 85 ? -0.689 -1.944 10.065 1.00 91.88 85 HIS A CA 1
ATOM 714 C C . HIS A 1 85 ? -1.312 -0.866 10.974 1.00 91.88 85 HIS A C 1
ATOM 716 O O . HIS A 1 85 ? -2.052 -0.027 10.456 1.00 91.88 85 HIS A O 1
ATOM 722 N N . PRO A 1 86 ? -0.959 -0.781 12.276 1.00 93.44 86 PRO A N 1
ATOM 723 C CA . PRO A 1 86 ? -1.450 0.283 13.161 1.00 93.44 86 PRO A CA 1
ATOM 724 C C . PRO A 1 86 ? -1.263 1.690 12.590 1.00 93.44 86 PRO A C 1
ATOM 726 O O . PRO A 1 86 ? -2.137 2.529 12.718 1.00 93.44 86 PRO A O 1
ATOM 729 N N . ALA A 1 87 ? -0.163 1.918 11.875 1.00 94.56 87 AL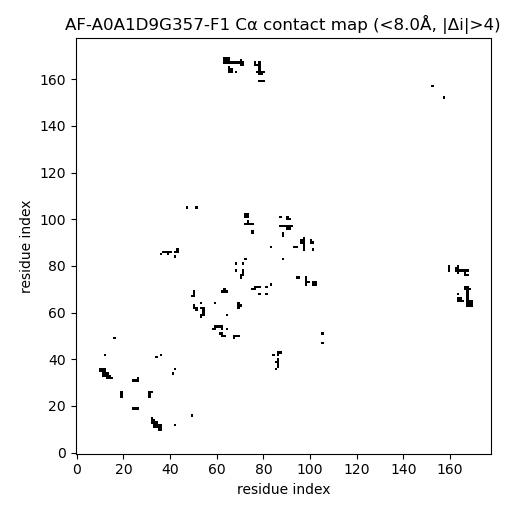A A N 1
ATOM 730 C CA . ALA A 1 87 ? 0.097 3.178 11.181 1.00 94.56 87 ALA A CA 1
ATOM 731 C C . ALA A 1 87 ? -0.972 3.577 10.152 1.00 94.56 87 ALA A C 1
ATOM 733 O O . ALA A 1 87 ? -1.224 4.760 9.980 1.00 94.56 87 ALA A O 1
ATOM 734 N N . PHE A 1 88 ? -1.591 2.611 9.465 1.00 96.50 88 PHE A N 1
ATOM 735 C CA . PHE A 1 88 ? -2.731 2.889 8.592 1.00 96.50 88 PHE A CA 1
ATOM 736 C C . PHE A 1 88 ? -3.983 3.186 9.415 1.00 96.50 88 PHE A C 1
ATOM 738 O O . PHE A 1 88 ? -4.662 4.164 9.139 1.00 96.50 88 PHE A O 1
ATOM 745 N N . LEU A 1 89 ? -4.248 2.375 10.444 1.00 96.50 89 LEU A N 1
ATOM 746 C CA . LEU A 1 89 ? -5.424 2.517 11.308 1.00 96.50 89 LEU A CA 1
ATOM 747 C C . LEU A 1 89 ? -5.418 3.822 12.120 1.00 96.50 89 LEU A C 1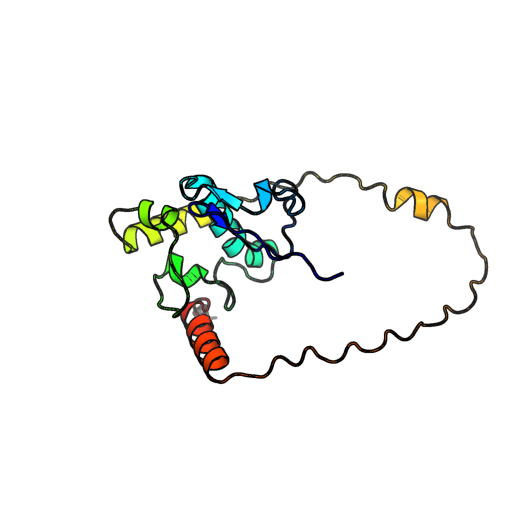
ATOM 749 O O . LEU A 1 89 ? -6.470 4.325 12.475 1.00 96.50 89 LEU A O 1
ATOM 753 N N . GLN A 1 90 ? -4.241 4.389 12.388 1.00 96.12 90 GLN A N 1
ATOM 754 C CA . GLN A 1 90 ? -4.082 5.679 13.065 1.00 96.12 90 GLN A CA 1
ATOM 755 C C . GLN A 1 90 ? -4.283 6.884 12.133 1.00 96.12 90 GLN A C 1
ATOM 757 O O . GLN A 1 90 ? -4.257 8.020 12.600 1.00 96.12 90 GLN A O 1
ATOM 762 N N . LEU A 1 91 ? -4.459 6.681 10.819 1.00 96.69 91 LEU A N 1
ATOM 763 C CA . LEU A 1 91 ? -4.641 7.799 9.892 1.00 96.69 91 LEU A CA 1
ATOM 764 C C . LEU A 1 91 ? -5.949 8.551 10.148 1.00 96.69 91 LEU A C 1
ATOM 766 O O . LEU A 1 91 ? -5.989 9.763 9.941 1.00 96.69 91 LEU A O 1
ATOM 770 N N . GLY A 1 92 ? -7.013 7.869 10.564 1.00 96.50 92 GLY A N 1
ATOM 771 C CA . GLY A 1 92 ? -8.344 8.444 10.736 1.00 96.50 92 GLY A CA 1
ATOM 772 C C . GLY A 1 92 ? -9.135 7.775 11.853 1.00 96.50 92 GLY A C 1
ATOM 773 O O . GLY A 1 92 ? -8.697 6.796 12.444 1.00 96.50 92 GLY A O 1
ATOM 774 N N . SER A 1 93 ? -10.306 8.337 12.130 1.00 97.25 93 SER A N 1
ATOM 775 C CA . SER A 1 93 ? -11.248 7.849 13.141 1.00 97.25 93 SER A CA 1
ATOM 776 C C . SER A 1 93 ? -12.075 6.649 12.663 1.00 97.25 93 SER A C 1
ATOM 778 O O . SER A 1 93 ? -12.547 5.866 13.482 1.00 97.25 93 SER A O 1
ATOM 780 N N . SER A 1 94 ? -12.205 6.468 11.343 1.00 98.12 94 SER A N 1
ATOM 781 C CA . SER A 1 94 ? -12.839 5.309 10.704 1.00 98.12 94 SER A CA 1
ATOM 782 C C . SER A 1 94 ? -11.953 4.706 9.608 1.00 98.12 94 SER A C 1
ATOM 784 O O . SER A 1 94 ? -10.992 5.334 9.144 1.00 98.12 94 SER A O 1
ATOM 786 N N . LEU A 1 95 ? -12.283 3.491 9.156 1.00 97.56 95 LEU A N 1
ATOM 787 C CA . LEU A 1 95 ? -11.565 2.833 8.059 1.00 97.56 95 LEU A CA 1
ATOM 788 C C . LEU A 1 95 ? -11.681 3.616 6.745 1.00 97.56 95 LEU A C 1
ATOM 790 O O . LEU A 1 95 ? -10.700 3.733 6.012 1.00 97.56 95 LEU A O 1
ATOM 794 N N . GLU A 1 96 ? -12.842 4.201 6.463 1.00 98.19 96 GLU A N 1
ATOM 795 C CA . GLU A 1 96 ? -13.094 5.019 5.272 1.00 98.19 96 GLU A CA 1
ATOM 796 C C . GLU A 1 96 ? -12.221 6.274 5.283 1.00 98.19 96 GLU A C 1
ATOM 798 O O . GLU A 1 96 ? -11.637 6.657 4.263 1.00 98.19 96 GLU A O 1
ATOM 803 N N . GLU A 1 97 ? -12.078 6.901 6.453 1.00 98.38 97 GLU A N 1
ATOM 804 C CA . GLU A 1 97 ? -11.199 8.050 6.624 1.00 98.38 97 GLU A CA 1
ATOM 805 C C . GLU A 1 97 ? -9.726 7.651 6.448 1.00 98.38 97 GLU A C 1
ATOM 807 O O . GLU A 1 97 ? -8.979 8.346 5.747 1.00 98.38 97 GLU A O 1
ATOM 812 N N . CYS A 1 98 ? -9.317 6.508 7.011 1.00 98.38 98 CYS A N 1
ATOM 813 C CA . CYS A 1 98 ? -7.976 5.950 6.824 1.00 98.38 98 CYS A CA 1
ATOM 814 C C . CYS A 1 98 ? -7.678 5.709 5.341 1.00 98.38 98 CYS A C 1
ATOM 816 O O . CYS A 1 98 ? -6.648 6.163 4.835 1.00 98.38 98 CYS A O 1
ATOM 818 N N . ALA A 1 99 ? -8.602 5.069 4.622 1.00 98.25 99 ALA A N 1
ATOM 819 C CA . ALA A 1 99 ? -8.490 4.793 3.195 1.00 98.25 99 ALA A CA 1
ATOM 820 C C . ALA A 1 99 ? -8.369 6.083 2.371 1.00 98.25 99 ALA A C 1
ATOM 822 O O . ALA A 1 99 ? -7.450 6.228 1.556 1.00 98.25 99 ALA A O 1
ATOM 823 N N . LYS A 1 100 ? -9.229 7.076 2.636 1.00 98.44 100 LYS A N 1
ATOM 824 C CA . LYS A 1 100 ? -9.200 8.387 1.967 1.00 98.44 100 LYS A CA 1
ATOM 825 C C . LYS A 1 100 ? -7.878 9.121 2.210 1.00 98.44 100 LYS A C 1
ATOM 827 O O . LYS A 1 100 ? -7.271 9.643 1.267 1.00 98.44 100 LYS A O 1
ATOM 832 N N . LYS A 1 101 ? -7.397 9.147 3.456 1.00 98.31 101 LYS A N 1
ATOM 833 C CA . LYS A 1 101 ? -6.119 9.779 3.818 1.00 98.31 101 LYS A CA 1
ATOM 834 C C . LYS A 1 101 ? -4.930 9.045 3.201 1.00 98.31 101 LYS A C 1
ATOM 836 O O . LYS A 1 101 ? -4.036 9.703 2.659 1.00 98.31 101 LYS A O 1
ATOM 841 N N . TYR A 1 102 ? -4.942 7.712 3.206 1.00 98.19 102 TYR A N 1
ATOM 842 C CA . TYR A 1 102 ? -3.899 6.886 2.601 1.00 98.19 102 TYR A CA 1
ATOM 843 C C . TYR A 1 102 ? -3.825 7.074 1.082 1.00 98.19 102 TYR A C 1
ATOM 845 O O . TYR A 1 102 ? -2.746 7.317 0.539 1.00 98.19 102 TYR A O 1
ATOM 853 N N . LYS A 1 103 ? -4.975 7.081 0.396 1.00 97.44 103 LYS A N 1
ATOM 854 C CA . LYS A 1 103 ? -5.082 7.412 -1.032 1.00 97.44 103 LYS A CA 1
ATOM 855 C C . LYS A 1 103 ? -4.399 8.740 -1.348 1.00 97.44 103 LYS A C 1
ATOM 857 O O . LYS A 1 103 ? -3.519 8.800 -2.211 1.00 97.44 103 LYS A O 1
ATOM 862 N N . GLY A 1 104 ? -4.756 9.791 -0.607 1.00 97.25 104 GLY A N 1
ATOM 863 C CA . GLY A 1 104 ? -4.148 11.111 -0.764 1.00 97.25 104 GLY A CA 1
ATOM 864 C C . GLY A 1 104 ? -2.640 11.096 -0.493 1.00 97.25 104 GLY A C 1
ATOM 865 O O . GLY A 1 104 ? -1.867 11.687 -1.246 1.00 97.25 104 GLY A O 1
ATOM 866 N N . PHE A 1 105 ? -2.193 10.383 0.542 1.00 96.62 105 PHE A N 1
ATOM 867 C CA . PHE A 1 105 ? -0.773 10.225 0.867 1.00 96.62 105 PHE A CA 1
ATOM 868 C C . PHE A 1 105 ? 0.031 9.563 -0.263 1.00 96.62 105 PHE A C 1
ATOM 870 O O . PHE A 1 105 ? 1.125 10.030 -0.597 1.00 96.62 105 PHE A O 1
ATOM 877 N N . CYS A 1 106 ? -0.513 8.522 -0.897 1.00 95.38 106 CYS A N 1
ATOM 878 C CA . CYS A 1 106 ? 0.102 7.881 -2.057 1.00 95.38 106 CYS A CA 1
ATOM 879 C C . CYS A 1 106 ? 0.175 8.827 -3.262 1.00 95.38 106 CYS A C 1
ATOM 881 O O . CYS A 1 106 ? 1.230 8.945 -3.885 1.00 95.38 106 CYS A O 1
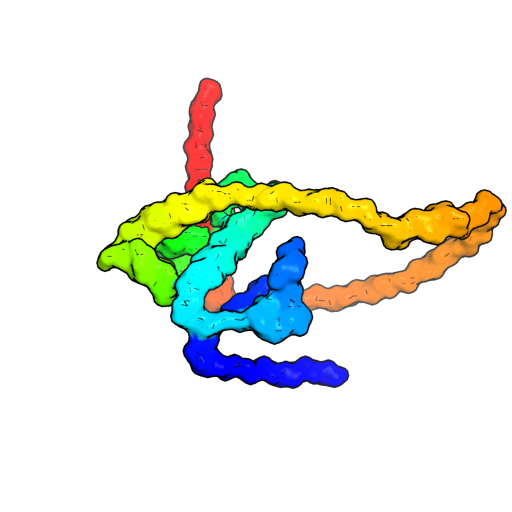ATOM 883 N N . GLN A 1 107 ? -0.915 9.536 -3.568 1.00 93.12 107 GLN A N 1
ATOM 884 C CA . GLN A 1 107 ? -1.001 10.439 -4.722 1.00 93.12 107 GLN A CA 1
ATOM 885 C C . GLN A 1 107 ? -0.083 11.663 -4.608 1.00 93.12 107 GLN A C 1
ATOM 887 O O . GLN A 1 107 ? 0.475 12.103 -5.613 1.00 93.12 107 GLN A O 1
ATOM 892 N N . ARG A 1 108 ? 0.122 12.191 -3.394 1.00 92.94 108 ARG A N 1
ATOM 893 C CA . ARG A 1 108 ? 1.026 13.330 -3.152 1.00 92.94 108 ARG A CA 1
ATOM 894 C C . ARG A 1 108 ? 2.501 12.992 -3.366 1.00 92.94 108 ARG A C 1
ATOM 896 O O . ARG A 1 108 ? 3.315 13.898 -3.541 1.00 92.94 108 ARG A O 1
ATOM 903 N N . TYR A 1 109 ? 2.877 11.713 -3.345 1.00 88.12 109 TYR A N 1
ATOM 904 C CA . TYR A 1 109 ? 4.273 11.329 -3.495 1.00 88.12 109 TYR A CA 1
ATOM 905 C C . TYR A 1 109 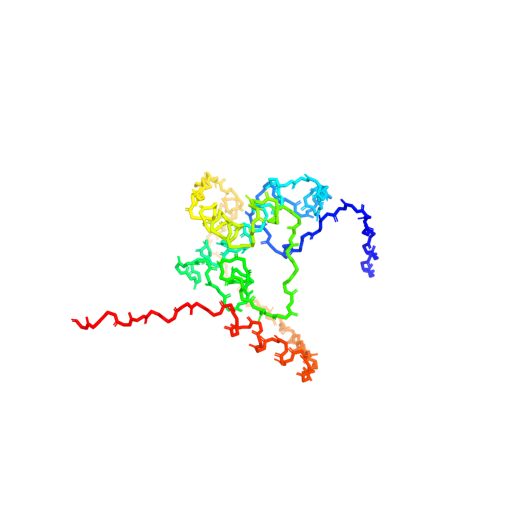? 4.780 11.536 -4.920 1.00 88.12 109 TYR A C 1
ATOM 907 O O . TYR A 1 109 ? 4.300 10.930 -5.878 1.00 88.12 109 TYR A O 1
ATOM 915 N N . LYS A 1 110 ? 5.837 12.339 -5.030 1.00 81.94 110 LYS A N 1
ATOM 916 C CA . LYS A 1 110 ? 6.601 12.534 -6.259 1.00 81.94 110 LYS A CA 1
ATOM 917 C C . LYS A 1 110 ? 7.993 11.926 -6.063 1.00 81.94 110 LYS A C 1
ATOM 919 O O . LYS A 1 110 ? 8.744 12.418 -5.215 1.00 81.94 110 LYS A O 1
ATOM 924 N N . PRO A 1 111 ? 8.356 10.858 -6.799 1.00 76.69 111 PRO A N 1
ATOM 925 C CA . PRO A 1 111 ? 9.695 10.293 -6.727 1.00 76.69 111 PRO A CA 1
ATOM 926 C C . PRO A 1 111 ? 10.745 11.359 -7.045 1.00 76.69 111 PRO A C 1
ATOM 928 O O . PRO A 1 111 ? 10.679 12.018 -8.085 1.00 76.69 111 PRO A O 1
ATOM 931 N N . LYS A 1 112 ? 11.736 11.520 -6.166 1.00 77.00 112 LYS A N 1
ATOM 932 C CA . LYS A 1 112 ? 12.895 12.365 -6.466 1.00 77.00 112 LYS A CA 1
ATOM 933 C C . LYS A 1 112 ? 13.684 11.716 -7.606 1.00 77.00 112 LYS A C 1
ATOM 935 O O . LYS A 1 112 ? 13.942 10.509 -7.571 1.00 77.00 112 LYS A O 1
ATOM 940 N N . LYS A 1 113 ? 14.073 12.504 -8.616 1.00 74.75 113 LYS A N 1
ATOM 941 C CA . LYS A 1 113 ? 14.963 12.025 -9.683 1.00 74.75 113 LYS A CA 1
ATOM 942 C C . LYS A 1 113 ? 16.251 11.524 -9.032 1.00 74.75 113 LYS A C 1
ATOM 944 O O . LYS A 1 113 ? 16.885 12.251 -8.270 1.00 74.75 113 LYS A O 1
ATOM 949 N N . LYS A 1 114 ? 16.628 10.272 -9.306 1.00 71.81 114 LYS A N 1
ATOM 950 C CA . LYS A 1 114 ? 17.926 9.757 -8.862 1.00 71.81 114 LYS A CA 1
ATOM 951 C C . LYS A 1 114 ? 19.013 10.588 -9.550 1.00 71.81 114 LYS A C 1
ATOM 953 O O . LYS A 1 114 ? 18.947 10.714 -10.774 1.00 71.81 114 LYS A O 1
ATOM 958 N N . PRO A 1 115 ? 19.998 11.137 -8.818 1.00 73.19 115 PRO A N 1
ATOM 959 C CA . PRO A 1 115 ? 21.107 11.821 -9.460 1.00 73.19 115 PRO A CA 1
ATOM 960 C C . PRO A 1 115 ? 21.828 10.820 -10.364 1.00 73.19 115 PRO A C 1
ATOM 962 O O . PRO A 1 115 ? 22.195 9.725 -9.921 1.00 73.19 115 PRO A O 1
ATOM 965 N N . ALA A 1 116 ? 21.994 11.182 -11.636 1.00 71.75 116 ALA A N 1
ATOM 966 C CA . ALA A 1 116 ? 22.772 10.389 -12.570 1.00 71.75 116 ALA A CA 1
ATOM 967 C C . ALA A 1 116 ? 24.218 10.363 -12.066 1.00 71.75 116 ALA A C 1
ATOM 969 O O . ALA A 1 116 ? 24.904 11.381 -12.036 1.00 71.75 116 ALA A O 1
ATOM 970 N N . ARG A 1 117 ? 24.677 9.198 -11.611 1.00 66.75 117 ARG A N 1
ATOM 971 C CA . ARG A 1 117 ? 26.091 8.985 -11.314 1.00 66.75 117 ARG A CA 1
ATOM 972 C C . ARG A 1 117 ? 26.733 8.372 -12.542 1.00 66.75 117 ARG A C 1
ATOM 974 O O . ARG A 1 117 ? 26.268 7.335 -13.007 1.00 66.75 117 ARG A O 1
ATOM 981 N N . ARG A 1 118 ? 27.824 8.974 -13.019 1.00 69.56 118 ARG A N 1
ATOM 982 C CA . ARG A 1 118 ? 28.720 8.315 -13.972 1.00 69.56 118 ARG A CA 1
ATOM 983 C C . ARG A 1 118 ? 29.267 7.063 -13.287 1.00 69.56 118 ARG A C 1
ATOM 985 O O . ARG A 1 118 ? 29.954 7.141 -12.271 1.00 69.56 118 ARG A O 1
ATOM 992 N N . CYS A 1 119 ? 28.873 5.895 -13.773 1.00 65.62 119 CYS A N 1
ATOM 993 C CA . CYS A 1 119 ? 29.419 4.627 -13.323 1.00 65.62 119 CYS A CA 1
ATOM 994 C C . CYS A 1 119 ? 30.601 4.267 -14.227 1.00 65.62 119 CYS A C 1
ATOM 996 O O . CYS A 1 119 ? 30.413 3.770 -15.329 1.00 65.62 119 CYS A O 1
ATOM 998 N N . HIS A 1 120 ? 31.824 4.479 -13.737 1.00 67.25 120 HIS A N 1
ATOM 999 C CA . HIS A 1 120 ? 33.067 4.118 -14.439 1.00 67.25 120 HIS A CA 1
ATOM 1000 C C . HIS A 1 120 ? 33.348 2.608 -14.469 1.00 67.25 120 HIS A C 1
ATOM 1002 O O . HIS A 1 120 ? 34.421 2.181 -14.883 1.00 67.25 120 HIS A O 1
ATOM 1008 N N . TRP A 1 121 ? 32.388 1.790 -14.026 1.00 63.69 121 TRP A N 1
ATOM 1009 C CA . TRP A 1 121 ? 32.509 0.333 -13.994 1.00 63.69 121 TRP A CA 1
ATOM 1010 C C . TRP A 1 121 ? 32.758 -0.257 -15.393 1.00 63.69 121 TRP A C 1
ATOM 1012 O O . TRP A 1 121 ? 33.424 -1.278 -15.499 1.00 63.69 121 TRP A O 1
ATOM 1022 N N . GLY A 1 122 ? 32.275 0.407 -16.454 1.00 55.50 122 GLY A N 1
ATOM 1023 C CA . GLY A 1 122 ? 32.529 0.027 -17.850 1.00 55.50 122 GLY A CA 1
ATOM 1024 C C . GLY A 1 122 ? 33.682 0.773 -18.533 1.00 55.50 122 GLY A C 1
ATOM 1025 O O . GLY A 1 122 ? 34.184 0.292 -19.540 1.00 55.50 122 GLY A O 1
ATOM 1026 N N . SER A 1 123 ? 34.140 1.911 -17.996 1.00 61.41 123 SER A N 1
ATOM 1027 C CA . SER A 1 123 ? 35.166 2.739 -18.656 1.00 61.41 123 SER A CA 1
ATOM 1028 C C . SER A 1 123 ? 36.503 1.999 -18.775 1.00 61.41 123 SER A C 1
ATOM 1030 O O . SER A 1 123 ? 37.086 1.963 -19.846 1.00 61.41 123 SER A O 1
ATOM 1032 N N . LYS A 1 124 ? 36.922 1.277 -17.725 1.00 58.75 124 LYS A N 1
ATOM 1033 C CA . LYS A 1 124 ? 38.161 0.475 -17.764 1.00 58.75 124 LYS A CA 1
ATOM 1034 C C . LYS A 1 124 ? 38.065 -0.811 -18.596 1.00 58.75 124 LYS A C 1
ATOM 1036 O O . LYS A 1 124 ? 39.098 -1.397 -18.904 1.00 58.75 124 LYS A O 1
ATOM 1041 N N . LEU A 1 125 ? 36.851 -1.286 -18.892 1.00 59.81 125 LEU A N 1
ATOM 1042 C CA . LEU A 1 125 ? 36.643 -2.477 -19.723 1.00 59.81 125 LEU A CA 1
ATOM 1043 C C . LEU A 1 125 ? 36.783 -2.131 -21.211 1.00 59.81 125 LEU A C 1
ATOM 1045 O O . LEU A 1 125 ? 37.307 -2.934 -21.974 1.00 59.81 125 LEU A O 1
ATOM 1049 N N . LEU A 1 126 ? 36.346 -0.930 -21.597 1.00 57.06 126 LEU A N 1
ATOM 1050 C CA . LEU A 1 126 ? 36.424 -0.435 -22.971 1.00 57.06 126 LEU A CA 1
ATOM 1051 C C . LEU A 1 126 ? 37.835 0.046 -23.339 1.00 57.06 126 LEU A C 1
ATOM 1053 O O . LEU A 1 126 ? 38.274 -0.206 -24.454 1.00 57.06 126 LEU A O 1
ATOM 1057 N N . ASP A 1 127 ? 38.587 0.612 -22.390 1.00 57.34 127 ASP A N 1
ATOM 1058 C CA . ASP A 1 127 ? 39.988 1.029 -22.605 1.00 57.34 127 ASP A CA 1
ATOM 1059 C C . ASP A 1 127 ? 40.961 -0.152 -22.817 1.00 57.34 127 ASP A C 1
ATOM 1061 O O . ASP A 1 127 ? 42.136 0.048 -23.116 1.00 57.34 127 ASP A O 1
ATOM 1065 N N . ARG A 1 128 ? 40.502 -1.396 -22.621 1.00 54.09 128 ARG A N 1
ATOM 1066 C CA . ARG A 1 128 ? 41.321 -2.616 -22.712 1.00 54.09 128 ARG A CA 1
ATOM 1067 C C . ARG A 1 128 ? 40.894 -3.569 -23.824 1.00 54.09 128 ARG A C 1
ATOM 1069 O O . ARG A 1 128 ? 41.290 -4.731 -23.779 1.00 54.09 128 ARG A O 1
ATOM 1076 N N . GLN A 1 129 ? 40.111 -3.131 -24.810 1.00 57.22 129 GLN A N 1
ATOM 1077 C CA . GLN A 1 129 ? 39.925 -3.948 -26.010 1.00 57.22 129 GLN A CA 1
ATOM 1078 C C . GLN A 1 129 ? 41.155 -3.802 -26.920 1.00 57.22 129 GLN A C 1
ATOM 1080 O O . GLN A 1 129 ? 41.330 -2.734 -27.506 1.00 57.22 129 GLN A O 1
ATOM 1085 N N . PRO A 1 130 ? 42.020 -4.827 -27.065 1.00 52.06 130 PRO A N 1
ATOM 1086 C CA . PRO A 1 130 ? 42.964 -4.836 -28.169 1.00 52.06 130 PRO A CA 1
ATOM 1087 C C . PRO A 1 130 ? 42.167 -4.849 -29.476 1.00 52.06 130 PRO A C 1
ATOM 1089 O O . PRO A 1 130 ? 41.218 -5.622 -29.637 1.00 52.06 130 PRO A O 1
ATOM 1092 N N . SER A 1 131 ? 42.538 -3.974 -30.407 1.00 55.34 131 SER A N 1
ATOM 1093 C CA . SER A 1 131 ? 42.086 -4.068 -31.789 1.00 55.34 131 SER A CA 1
ATOM 1094 C C . SER A 1 131 ? 42.497 -5.433 -32.339 1.00 55.34 131 SER A C 1
ATOM 1096 O O . SER A 1 131 ? 43.672 -5.786 -32.286 1.00 55.34 131 SER A O 1
ATOM 1098 N N . SER A 1 132 ? 41.513 -6.178 -32.845 1.00 53.06 132 SER A N 1
ATOM 1099 C CA . SER A 1 132 ? 41.662 -7.423 -33.605 1.00 53.06 132 SER A CA 1
ATOM 1100 C C . SER A 1 132 ? 42.550 -8.510 -32.978 1.00 53.06 132 SER A C 1
ATOM 1102 O O . SER A 1 132 ? 43.750 -8.578 -33.230 1.00 53.06 132 SER A O 1
ATOM 1104 N N . SER A 1 133 ? 41.930 -9.468 -32.291 1.00 46.66 133 SER A N 1
ATOM 1105 C CA . SER A 1 133 ? 42.399 -10.855 -32.338 1.00 46.66 133 SER A CA 1
ATOM 1106 C C . SER A 1 133 ? 41.240 -11.828 -32.129 1.00 46.66 133 SER A C 1
ATOM 1108 O O . SER A 1 133 ? 40.369 -11.653 -31.277 1.00 46.66 133 SER A O 1
ATOM 1110 N N . THR A 1 134 ? 41.209 -12.825 -33.004 1.00 51.53 134 THR A N 1
ATOM 1111 C CA . THR A 1 134 ? 40.245 -13.915 -33.113 1.00 51.53 134 THR A CA 1
ATOM 1112 C C . THR A 1 134 ? 40.109 -14.644 -31.775 1.00 51.53 134 THR A C 1
ATOM 1114 O O . THR A 1 134 ? 41.014 -15.366 -31.362 1.00 51.53 134 THR A O 1
ATOM 1117 N N . LEU A 1 135 ? 38.989 -14.453 -31.075 1.00 49.03 135 LEU A N 1
ATOM 1118 C CA . LEU A 1 135 ? 38.672 -15.251 -29.891 1.00 49.03 135 LEU A CA 1
ATOM 1119 C C . LEU A 1 135 ? 38.212 -16.647 -30.344 1.00 49.03 135 LEU A C 1
ATOM 1121 O O . LEU A 1 135 ? 37.389 -16.736 -31.259 1.00 49.03 135 LEU A O 1
ATOM 1125 N N . PRO A 1 136 ? 38.693 -17.738 -29.719 1.00 54.84 136 PRO A N 1
ATOM 1126 C CA . PRO A 1 136 ? 38.139 -19.062 -29.965 1.00 54.84 136 PRO A CA 1
ATOM 1127 C C . PRO A 1 136 ? 36.659 -19.079 -29.547 1.00 54.84 136 PRO A C 1
ATOM 1129 O O . PRO A 1 136 ? 36.273 -18.337 -28.633 1.00 54.84 136 PRO A O 1
ATOM 1132 N N . PRO A 1 137 ? 35.809 -19.892 -30.202 1.00 52.62 137 PRO A N 1
ATOM 1133 C CA . PRO A 1 137 ? 34.391 -19.946 -29.884 1.00 52.62 137 PRO A CA 1
ATOM 1134 C C . PRO A 1 137 ? 34.224 -20.274 -28.402 1.00 52.62 137 PRO A C 1
ATOM 1136 O O . PRO A 1 137 ? 34.774 -21.256 -27.900 1.00 52.62 137 PRO A O 1
ATOM 1139 N N . ALA A 1 138 ? 33.487 -19.417 -27.694 1.00 54.47 138 ALA A N 1
ATOM 1140 C CA . ALA A 1 138 ? 33.150 -19.645 -26.303 1.00 54.47 138 ALA A CA 1
ATOM 1141 C C . ALA A 1 138 ? 32.496 -21.024 -26.193 1.00 54.47 138 ALA A C 1
ATOM 1143 O O . ALA A 1 138 ? 31.418 -21.241 -26.746 1.00 54.47 138 ALA A O 1
ATOM 1144 N N . THR A 1 139 ? 33.132 -21.953 -25.477 1.00 46.66 139 THR A N 1
ATOM 1145 C CA . THR A 1 139 ? 32.467 -23.174 -25.034 1.00 46.66 139 THR A CA 1
ATOM 1146 C C . THR A 1 139 ? 31.258 -22.737 -24.228 1.00 46.66 139 THR A C 1
ATOM 1148 O O . THR A 1 139 ? 31.376 -22.245 -23.101 1.00 46.66 139 THR A O 1
ATOM 1151 N N . THR A 1 140 ? 30.087 -22.855 -24.845 1.00 48.06 140 THR A N 1
ATOM 1152 C CA . THR A 1 140 ? 28.803 -22.702 -24.192 1.00 48.06 140 THR A CA 1
ATOM 1153 C C . THR A 1 140 ? 28.753 -23.760 -23.108 1.00 48.06 140 THR A C 1
ATOM 1155 O O . THR A 1 140 ? 28.396 -24.906 -23.367 1.00 48.06 140 THR A O 1
ATOM 1158 N N . ASN A 1 141 ? 29.136 -23.395 -21.885 1.00 50.34 141 ASN A N 1
ATOM 1159 C CA . ASN A 1 141 ? 28.718 -24.144 -20.716 1.00 50.34 141 ASN A CA 1
ATOM 1160 C C . ASN A 1 141 ? 27.197 -24.119 -20.764 1.00 50.34 141 ASN A C 1
ATOM 1162 O O . ASN A 1 141 ? 26.582 -23.090 -20.461 1.00 50.34 141 ASN A O 1
ATOM 1166 N N . ALA A 1 142 ? 26.614 -25.216 -21.251 1.00 51.38 142 ALA A N 1
ATOM 1167 C CA . ALA A 1 142 ? 25.187 -25.428 -21.271 1.00 51.38 142 ALA A CA 1
ATOM 1168 C C . ALA A 1 142 ? 24.710 -25.106 -19.861 1.00 51.38 142 ALA A C 1
ATOM 1170 O O . ALA A 1 142 ? 25.072 -25.783 -18.896 1.00 51.38 142 ALA A O 1
ATOM 1171 N N . ARG A 1 143 ? 23.975 -23.999 -19.718 1.00 55.94 143 ARG A N 1
ATOM 1172 C CA . ARG A 1 143 ? 23.264 -23.721 -18.480 1.00 55.94 143 ARG A CA 1
ATOM 1173 C C . ARG A 1 143 ? 22.350 -24.915 -18.308 1.00 55.94 143 ARG A C 1
ATOM 1175 O O . ARG A 1 143 ? 21.349 -24.997 -19.013 1.00 55.94 143 ARG A O 1
ATOM 1182 N N . GLN A 1 144 ? 22.727 -25.845 -17.432 1.00 60.19 144 GLN A N 1
ATOM 1183 C CA . GLN A 1 144 ? 21.850 -26.930 -17.033 1.00 60.19 144 GLN A CA 1
ATOM 1184 C C . GLN A 1 144 ? 20.524 -26.269 -16.687 1.00 60.19 144 GLN A C 1
ATOM 1186 O O . GLN A 1 144 ? 20.478 -25.372 -15.833 1.00 60.19 144 GLN A O 1
ATOM 1191 N N . ALA A 1 145 ? 19.489 -26.614 -17.454 1.00 61.31 145 ALA A N 1
ATOM 1192 C CA . ALA A 1 145 ? 18.153 -26.120 -17.219 1.00 61.31 145 ALA A CA 1
ATOM 1193 C C . ALA A 1 145 ? 17.846 -26.469 -15.768 1.00 61.31 145 ALA A C 1
ATOM 1195 O O . ALA A 1 145 ? 17.772 -27.641 -15.401 1.00 61.31 145 ALA A O 1
ATOM 1196 N N . ARG A 1 146 ? 17.781 -25.448 -14.908 1.00 60.53 146 ARG A N 1
ATOM 1197 C CA . ARG A 1 146 ? 17.331 -25.672 -13.540 1.00 60.53 146 ARG A CA 1
ATOM 1198 C C . ARG A 1 146 ? 15.947 -26.297 -13.679 1.00 60.53 146 ARG A C 1
ATOM 1200 O O . ARG A 1 146 ? 15.153 -25.738 -14.442 1.00 60.53 146 ARG A O 1
ATOM 1207 N N . PRO A 1 147 ? 15.670 -27.420 -12.997 1.00 62.28 147 PRO A N 1
ATOM 1208 C CA . PRO A 1 147 ? 14.346 -28.005 -13.050 1.00 62.28 147 PRO A CA 1
ATOM 1209 C C . PRO A 1 147 ? 13.340 -26.901 -12.712 1.00 62.28 147 PRO A C 1
ATOM 1211 O O . PRO A 1 147 ? 13.644 -26.056 -11.849 1.00 62.28 147 PRO A O 1
ATOM 1214 N N . PRO A 1 148 ? 12.203 -26.830 -13.427 1.00 65.62 148 PRO A N 1
ATOM 1215 C CA . PRO A 1 148 ? 11.173 -25.859 -13.113 1.00 65.62 148 PRO A CA 1
ATOM 1216 C C . PRO A 1 148 ? 10.899 -25.925 -11.613 1.00 65.62 148 PRO A C 1
ATOM 1218 O O . PRO A 1 148 ? 10.901 -26.999 -11.011 1.00 65.62 148 PRO A O 1
ATOM 1221 N N . CYS A 1 149 ? 10.762 -24.757 -10.989 1.00 61.88 149 CYS A N 1
ATOM 1222 C CA . CYS A 1 149 ? 10.351 -24.665 -9.598 1.00 61.88 149 CYS A CA 1
ATOM 1223 C C . CYS A 1 149 ? 8.939 -25.254 -9.518 1.00 61.88 149 CYS A C 1
ATOM 1225 O O . CYS A 1 149 ? 7.971 -24.536 -9.752 1.00 61.88 149 CYS A O 1
ATOM 1227 N N . LEU A 1 150 ? 8.843 -26.561 -9.269 1.00 59.09 150 LEU A N 1
ATOM 1228 C CA . LEU A 1 150 ? 7.591 -27.280 -9.093 1.00 59.09 150 LEU A CA 1
ATOM 1229 C C . LEU A 1 150 ? 7.009 -26.817 -7.760 1.00 59.09 150 LEU A C 1
ATOM 1231 O O . LEU A 1 150 ? 7.317 -27.352 -6.699 1.00 59.09 150 LEU A O 1
ATOM 1235 N N . VAL A 1 151 ? 6.241 -25.734 -7.806 1.00 62.97 151 VAL A N 1
ATOM 1236 C CA . VAL A 1 151 ? 5.358 -25.371 -6.707 1.00 62.97 151 VAL A CA 1
ATOM 1237 C C . VAL A 1 151 ? 4.154 -26.282 -6.867 1.00 62.97 151 VAL A C 1
ATOM 1239 O O . VAL A 1 151 ? 3.438 -26.166 -7.856 1.00 62.97 151 VAL A O 1
ATOM 1242 N N . THR A 1 152 ? 3.966 -27.229 -5.950 1.00 68.31 152 THR A N 1
ATOM 1243 C CA . THR A 1 152 ? 2.766 -28.068 -5.951 1.00 68.31 152 THR A CA 1
ATOM 1244 C C . THR A 1 152 ? 1.552 -27.154 -5.828 1.00 68.31 152 THR A C 1
ATOM 1246 O O . THR A 1 152 ? 1.441 -26.401 -4.856 1.00 68.31 152 THR A O 1
ATOM 1249 N N . GLU A 1 153 ? 0.675 -27.178 -6.828 1.00 70.25 153 GLU A N 1
ATOM 1250 C CA . GLU A 1 153 ? -0.553 -26.392 -6.801 1.00 70.25 153 GLU A CA 1
ATOM 1251 C C . GLU A 1 153 ? -1.445 -26.927 -5.680 1.00 70.25 153 GLU A C 1
ATOM 1253 O O . GLU A 1 153 ? -1.865 -28.080 -5.676 1.00 70.25 153 GLU A O 1
ATOM 1258 N N . ASN A 1 154 ? -1.672 -26.089 -4.673 1.00 88.06 154 ASN A N 1
ATOM 1259 C CA . ASN A 1 154 ? -2.591 -26.370 -3.585 1.00 88.06 154 ASN A CA 1
ATOM 1260 C C . ASN A 1 154 ? -3.887 -25.609 -3.869 1.00 88.06 154 ASN A C 1
ATOM 1262 O O . ASN A 1 154 ? -3.858 -24.387 -4.029 1.00 88.06 154 ASN A O 1
ATOM 1266 N N . GLU A 1 155 ? -5.012 -26.318 -3.914 1.00 91.75 155 GLU A N 1
ATOM 1267 C CA . GLU A 1 155 ? -6.313 -25.735 -4.254 1.00 91.75 155 GLU A CA 1
ATOM 1268 C C . GLU A 1 155 ? -6.691 -24.566 -3.328 1.00 91.75 155 GLU A C 1
ATOM 1270 O O . GLU A 1 155 ? -7.185 -23.541 -3.795 1.00 91.75 155 GLU A O 1
ATOM 1275 N N . LEU A 1 156 ? -6.363 -24.645 -2.033 1.00 90.50 156 LEU A N 1
ATOM 1276 C CA . LEU A 1 156 ? -6.594 -23.542 -1.093 1.00 90.50 156 LEU A CA 1
ATOM 1277 C C . LEU A 1 156 ? -5.757 -22.311 -1.454 1.00 90.50 156 LEU A C 1
ATOM 1279 O O . LEU A 1 156 ? -6.254 -21.187 -1.424 1.00 90.50 156 LEU A O 1
ATOM 1283 N N . VAL A 1 157 ? -4.495 -22.509 -1.842 1.00 89.06 157 VAL A N 1
ATOM 1284 C CA . VAL A 1 157 ? -3.621 -21.409 -2.281 1.00 89.06 157 VAL A CA 1
ATOM 1285 C C . VAL A 1 157 ? -4.169 -20.776 -3.557 1.00 89.06 157 VAL A C 1
ATOM 1287 O O . VAL A 1 157 ? -4.187 -19.550 -3.668 1.00 89.06 157 VAL A O 1
ATOM 1290 N N . ALA A 1 158 ? -4.667 -21.587 -4.491 1.00 90.94 158 ALA A N 1
ATOM 1291 C CA . ALA A 1 158 ? -5.281 -21.100 -5.718 1.00 90.94 158 ALA A CA 1
ATOM 1292 C C . ALA A 1 158 ? -6.559 -20.289 -5.432 1.00 90.94 158 ALA A C 1
ATOM 1294 O O . ALA A 1 158 ? -6.734 -19.207 -5.993 1.00 90.94 158 ALA A O 1
ATOM 1295 N N . GLN A 1 159 ? -7.419 -20.748 -4.518 1.00 93.38 159 GLN A N 1
ATOM 1296 C CA . GLN A 1 159 ? -8.623 -20.023 -4.089 1.00 93.38 159 GLN A CA 1
ATOM 1297 C C . GLN A 1 159 ? -8.290 -18.675 -3.446 1.00 93.38 159 GLN A C 1
ATOM 1299 O O . GLN A 1 159 ? -8.845 -17.647 -3.843 1.00 93.38 159 GLN A O 1
ATOM 1304 N N . VAL A 1 160 ? -7.347 -18.662 -2.500 1.00 93.06 160 VAL A N 1
ATOM 1305 C CA . VAL A 1 160 ? -6.886 -17.436 -1.838 1.00 93.06 160 VAL A CA 1
ATOM 1306 C C . VAL A 1 160 ? -6.287 -16.466 -2.858 1.00 93.06 160 VAL A C 1
ATOM 1308 O O . VAL A 1 160 ? -6.614 -15.280 -2.845 1.00 93.06 160 VAL A O 1
ATOM 1311 N N . ALA A 1 161 ? -5.468 -16.959 -3.790 1.00 92.44 161 ALA A N 1
ATOM 1312 C CA . ALA A 1 161 ? -4.895 -16.136 -4.850 1.00 92.44 161 ALA A CA 1
ATOM 1313 C C . ALA A 1 161 ? -5.977 -15.526 -5.755 1.00 92.44 161 ALA A C 1
ATOM 1315 O O . ALA A 1 161 ? -5.910 -14.335 -6.063 1.00 92.44 161 ALA A O 1
ATOM 1316 N N .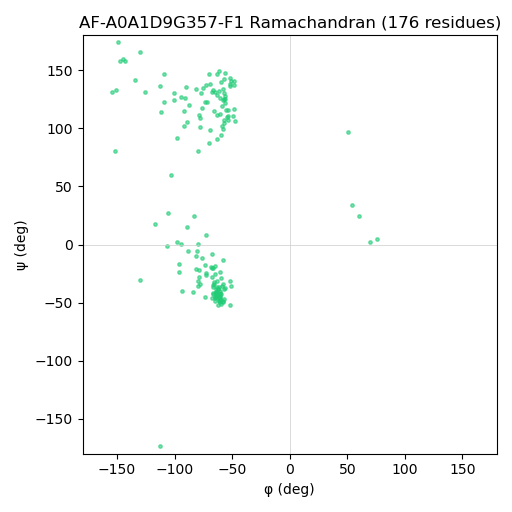 ARG A 1 162 ? -7.003 -16.301 -6.141 1.00 94.38 162 ARG A N 1
ATOM 1317 C CA . ARG A 1 162 ? -8.142 -15.803 -6.933 1.00 94.38 162 ARG A CA 1
ATOM 1318 C C . ARG A 1 162 ? -8.897 -14.692 -6.201 1.00 94.38 162 ARG A C 1
ATOM 1320 O O . ARG A 1 162 ? -9.095 -13.628 -6.790 1.00 94.38 162 ARG A O 1
ATOM 1327 N N . LYS A 1 163 ? -9.251 -14.898 -4.923 1.00 95.75 163 LYS A N 1
ATOM 1328 C CA . LYS A 1 163 ? -9.912 -13.878 -4.085 1.00 95.75 163 LYS A CA 1
ATOM 1329 C C . LYS A 1 163 ? -9.067 -12.606 -4.004 1.00 95.75 163 LYS A C 1
ATOM 1331 O O . LYS A 1 163 ? -9.570 -11.508 -4.241 1.00 95.75 163 LYS A O 1
ATOM 1336 N N . PHE A 1 164 ? -7.769 -12.763 -3.747 1.00 95.56 164 PHE A N 1
ATOM 1337 C CA . PHE A 1 164 ? -6.839 -11.648 -3.628 1.00 95.56 164 PHE A CA 1
ATOM 1338 C C . PHE A 1 164 ? -6.750 -10.810 -4.908 1.00 95.56 164 PHE A C 1
ATOM 1340 O O . PHE A 1 164 ? -6.852 -9.581 -4.859 1.00 95.56 164 PHE A O 1
ATOM 1347 N N . ILE A 1 165 ? -6.584 -11.476 -6.055 1.00 94.88 165 ILE A N 1
ATOM 1348 C CA . ILE A 1 165 ? -6.489 -10.829 -7.368 1.00 94.88 165 ILE A CA 1
ATOM 1349 C C . ILE A 1 165 ? -7.791 -10.096 -7.694 1.00 94.88 165 ILE A C 1
ATOM 1351 O O . ILE A 1 165 ? -7.756 -8.947 -8.131 1.00 94.88 165 ILE A O 1
ATOM 1355 N N . GLN A 1 166 ? -8.941 -10.731 -7.458 1.00 93.94 166 GLN A N 1
ATOM 1356 C CA . GLN A 1 166 ? -10.245 -10.134 -7.735 1.00 93.94 166 GLN A CA 1
ATOM 1357 C C . GLN A 1 166 ? -10.476 -8.862 -6.908 1.00 93.94 166 GLN A C 1
ATOM 1359 O O . GLN A 1 166 ? -10.877 -7.839 -7.464 1.00 93.94 166 GLN A O 1
ATOM 1364 N N . ALA A 1 167 ? -10.154 -8.895 -5.614 1.00 94.00 167 ALA A N 1
ATOM 1365 C CA . ALA A 1 167 ? -10.267 -7.747 -4.716 1.00 94.00 167 ALA A CA 1
ATOM 1366 C C . ALA A 1 167 ? -9.345 -6.577 -5.121 1.00 94.00 167 ALA A C 1
ATOM 1368 O O . ALA A 1 167 ? -9.722 -5.405 -5.031 1.00 94.00 167 ALA A O 1
ATOM 1369 N N . ASN A 1 168 ? -8.143 -6.872 -5.624 1.00 93.88 168 ASN A N 1
ATOM 1370 C CA . ASN A 1 168 ? -7.128 -5.861 -5.941 1.00 93.88 168 ASN A CA 1
ATOM 1371 C C . ASN A 1 168 ? -7.064 -5.451 -7.413 1.00 93.88 168 ASN A C 1
ATOM 1373 O O . ASN A 1 168 ? -6.261 -4.587 -7.786 1.00 93.88 168 ASN A O 1
ATOM 1377 N N . ARG A 1 169 ? -7.945 -6.010 -8.245 1.00 91.50 169 ARG A N 1
ATOM 1378 C CA . ARG A 1 169 ? -7.965 -5.726 -9.674 1.00 91.50 169 ARG A CA 1
ATOM 1379 C C . ARG A 1 169 ? -8.147 -4.222 -9.931 1.00 91.50 169 ARG A C 1
ATOM 1381 O O . ARG A 1 169 ? -9.019 -3.592 -9.313 1.00 91.50 169 ARG A O 1
ATOM 1388 N N . PRO A 1 170 ? -7.349 -3.631 -10.834 1.00 87.50 170 PRO A N 1
ATOM 1389 C CA . PRO A 1 170 ? -7.544 -2.279 -11.324 1.00 87.50 170 PRO A CA 1
ATOM 1390 C C . PRO A 1 170 ? -8.986 -2.083 -11.799 1.00 87.50 170 PRO A C 1
ATOM 1392 O O . PRO A 1 170 ? -9.538 -3.001 -12.412 1.00 87.50 170 PRO A O 1
ATOM 1395 N N . PRO A 1 171 ? -9.601 -0.917 -11.535 1.00 82.75 171 PRO A N 1
ATOM 1396 C CA . PRO A 1 171 ? -10.887 -0.586 -12.129 1.00 82.75 171 PRO A CA 1
ATOM 1397 C C . PRO A 1 171 ? -10.805 -0.781 -13.643 1.00 82.75 171 PRO A C 1
ATOM 1399 O O . PRO A 1 171 ? -9.806 -0.392 -14.256 1.00 82.75 171 PRO A O 1
ATOM 1402 N N . SER A 1 172 ? -11.825 -1.394 -14.242 1.00 74.56 172 SER A N 1
ATOM 1403 C CA . SER A 1 172 ? -11.954 -1.391 -15.694 1.00 74.56 172 SER A CA 1
ATOM 1404 C C . SER A 1 172 ? -11.968 0.063 -16.144 1.00 74.56 172 SER A C 1
ATOM 1406 O O . SER A 1 172 ? -12.820 0.829 -15.692 1.00 74.56 172 SER A O 1
ATOM 1408 N N . GLU A 1 173 ? -11.027 0.452 -17.003 1.00 56.22 173 GLU A N 1
ATOM 1409 C CA . GLU A 1 173 ? -11.173 1.687 -17.758 1.00 56.22 173 GLU A CA 1
ATOM 1410 C C . GLU A 1 173 ? -12.491 1.537 -18.519 1.00 56.22 173 GLU A C 1
ATOM 1412 O O . GLU A 1 173 ? -12.604 0.710 -19.426 1.00 56.22 173 GLU A O 1
ATOM 1417 N N . THR A 1 174 ? -13.532 2.256 -18.094 1.00 44.72 174 THR A N 1
ATOM 1418 C CA . THR A 1 174 ? -14.672 2.502 -18.964 1.00 44.72 174 THR A CA 1
ATOM 1419 C C . THR A 1 174 ? -14.055 3.089 -20.217 1.00 44.72 174 THR A C 1
ATOM 1421 O O . THR A 1 174 ? -13.469 4.171 -20.163 1.00 44.72 174 THR A O 1
ATOM 1424 N N . LYS A 1 175 ? -14.084 2.325 -21.316 1.00 42.25 175 LYS A N 1
ATOM 1425 C CA . LYS A 1 175 ? -13.738 2.832 -22.639 1.00 42.25 175 LYS A CA 1
ATOM 1426 C C . LYS A 1 175 ? -14.505 4.144 -22.766 1.00 42.25 175 LYS A C 1
ATOM 1428 O O . LYS A 1 175 ? -15.731 4.114 -22.853 1.00 42.25 175 LYS A O 1
ATOM 1433 N N . LYS A 1 176 ? -13.819 5.289 -22.675 1.00 39.34 176 LYS A N 1
ATOM 1434 C CA . LYS A 1 176 ? -14.405 6.535 -23.156 1.00 39.34 176 LYS A CA 1
ATOM 1435 C C . LYS A 1 176 ? -14.759 6.220 -24.602 1.00 39.34 176 LYS A C 1
ATOM 1437 O O . LYS A 1 176 ? -13.880 5.792 -25.349 1.00 39.34 176 LYS A O 1
ATOM 1442 N N . GLY A 1 177 ? -16.057 6.252 -24.900 1.00 38.78 177 GLY A N 1
ATOM 1443 C CA . GLY A 1 177 ? -16.565 6.036 -26.245 1.00 38.78 177 GLY A CA 1
ATOM 1444 C C . GLY A 1 177 ? -15.777 6.899 -27.224 1.00 38.78 177 GLY A C 1
ATOM 1445 O O . GLY A 1 177 ? -15.379 8.003 -26.855 1.00 38.78 177 GLY A O 1
ATOM 1446 N N . PHE A 1 178 ? -15.509 6.284 -28.375 1.00 35.75 178 PHE A N 1
ATOM 1447 C CA . PHE A 1 178 ? -14.871 6.790 -29.589 1.00 35.75 178 PHE A CA 1
ATOM 1448 C C . PHE A 1 178 ? -14.731 8.311 -29.707 1.00 35.75 178 PHE A C 1
ATOM 1450 O O . PHE A 1 178 ? -15.755 9.015 -29.568 1.00 35.75 178 PHE A O 1
#

Organism: Moorena producens (strain JHB) (NCBI:txid1454205)

Solvent-accessible surface area (backbone atoms only — not comparable to full-atom values): 11348 Å² total; per-residue (Å²): 132,81,82,77,82,84,87,82,61,88,72,50,42,73,64,90,67,93,75,60,87,46,82,89,41,42,70,87,41,71,74,52,40,40,45,55,59,82,45,36,67,61,48,49,53,51,51,43,50,62,38,40,40,49,30,76,70,66,76,35,93,50,55,50,35,50,92,39,70,41,25,43,49,54,70,64,35,81,30,90,74,86,75,84,53,67,50,51,62,66,64,31,97,45,71,68,47,16,13,54,53,50,44,51,56,53,69,70,61,72,85,75,82,75,80,86,70,89,71,64,83,55,56,69,60,63,78,62,63,74,82,86,74,89,73,76,81,76,78,73,74,74,74,73,76,71,74,75,85,79,71,80,86,46,71,67,60,53,52,48,50,51,44,28,28,65,40,9,45,56,78,78,77,72,74,75,76,131

Sequence (178 aa):
MGRKPRNFQPGYSYHITTRCNNREFKLSRRECRSFARSDIDRALYTLRYIHGNPKAAKMRSGFFYDFSNYGSYERLTDDGLTQWHPAFLQLGSSLEECAKKYKGFCQRYKPKKKPARRCHWGSKLLDRQPSSSTLPPATTNARQARPPCLVTENELVAQVARKFIQANRPPSETKKGF

Secondary structure (DSSP, 8-state):
-PPPPP-PPTTEEE---SS---TT--TTSGGGTEEETT-HHHHHHHHHHHHHHHHHTTS-SSS--TTSTHHHHHT----SS----HHHHTT-SSHHHHHHHHHHHHHH--PPPPP----TTTHHHHTT--S---PPPP-------PPP------HHHHHHHHHHHHHHPPPP------

Mean predicted aligned error: 12.25 Å

Foldseek 3Di:
DDDPDDDDDPQKDFDDDVDDPDPVQPVVDPCSGIDGLPPLVVVLVVLLCQLCVCCVVVVDVDSFDLPHQLLCLQVVFPLVDDDDRVSLVVCDPDSNSSNVSSVVVSVPDDDDPDPDDPDCVCVVVVVPDDPDDDDDPPPPPPPPPDPPPCPPDDVVVVVSSVSSSVSRPDPPPPPPDD

pLDDT: mean 77.96, std 17.8, range [35.75, 98.44]